Protein AF-A0A653CBI3-F1 (afdb_monomer_lite)

pLDDT: mean 75.68, std 13.06, range [47.59, 93.06]

Foldseek 3Di:
DDPPPDCLLVVQLVVCQWQDWDWDDDPQWIKIWTWGADPPCRPDGTKIKIWIAGPVRDTPFIAIPDPVRVVRDDSPNSNSVVVVVVVVVVVVVPPPDQDPVNDDDDDPDDRPDDPDPPDPPVPDDPDDPPVVPVPPPPDDDDLVNVVVVCVVVVVVVDDDPVLCVRPPSVVVVVVVVVVVDPPVPVPDDPVCPPPDPVRD

InterPro domains:
  IPR007527 Zinc finger, SWIM-type [PS50966] (49-85)

Organism: Callosobruchus maculatus (NCBI:txid64391)

Secondary structure (DSSP, 8-state):
---TT-THHHHHHHTT-EEEEEEEEETTEEEEEEEE--SS-TTSPPEEEEEEEETTS-EEEEEESSTTGGGS--HHHHHHHHHHHHHHHHHHHS-TT--TTTS--PPPPPP---------GGG---------------PPPPHHHHHHHHHHHHHTT---GGGGTSTTHHHHHHHHHHTT--GGG----GGGTTS-GGG-

Structure (mmCIF, N/CA/C/O backbone):
data_AF-A0A653CBI3-F1
#
_entry.id   AF-A0A653CBI3-F1
#
loop_
_atom_site.group_PDB
_atom_site.id
_atom_site.type_symbol
_atom_site.label_atom_id
_atom_site.label_alt_id
_atom_site.label_comp_id
_atom_site.label_asym_id
_atom_site.label_entity_id
_atom_site.label_seq_id
_atom_site.pdbx_PDB_ins_code
_atom_site.Cartn_x
_atom_site.Cartn_y
_atom_site.Cartn_z
_atom_site.occupancy
_atom_site.B_iso_or_equiv
_atom_site.auth_seq_id
_atom_site.auth_comp_id
_atom_site.auth_asym_id
_atom_site.auth_atom_id
_atom_site.pdbx_PDB_model_num
ATOM 1 N N . MET A 1 1 ? 2.857 -0.585 27.344 1.00 49.78 1 MET A N 1
ATOM 2 C CA . MET A 1 1 ? 3.539 0.662 26.915 1.00 49.78 1 MET A CA 1
ATOM 3 C C . MET A 1 1 ? 2.514 1.551 26.209 1.00 49.78 1 MET A C 1
ATOM 5 O O . MET A 1 1 ? 1.766 1.033 25.397 1.00 49.78 1 MET A O 1
ATOM 9 N N . LYS A 1 2 ? 2.388 2.844 26.540 1.00 47.59 2 LYS A N 1
ATOM 10 C CA . LYS A 1 2 ? 1.352 3.731 25.967 1.00 47.59 2 LYS A CA 1
ATOM 11 C C . LYS A 1 2 ? 1.969 4.652 24.899 1.00 47.59 2 LYS A C 1
ATOM 13 O O . LYS A 1 2 ? 2.456 5.720 25.247 1.00 47.59 2 LYS A O 1
ATOM 18 N N . ALA A 1 3 ? 1.940 4.274 23.618 1.00 53.81 3 ALA A N 1
ATOM 19 C CA . ALA A 1 3 ? 2.493 5.099 22.524 1.00 53.81 3 ALA A CA 1
ATOM 20 C C . ALA A 1 3 ? 1.456 5.956 21.775 1.00 53.81 3 A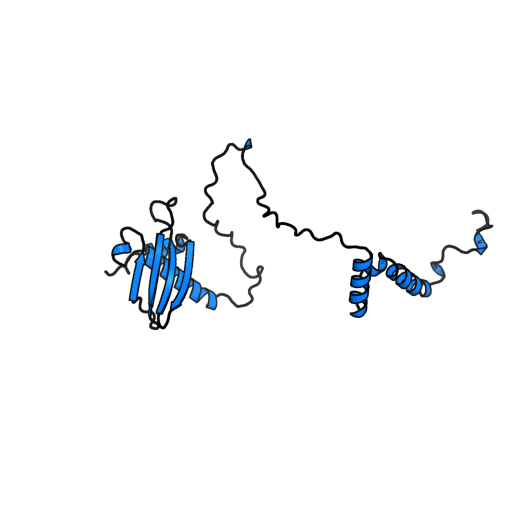LA A C 1
ATOM 22 O O . ALA A 1 3 ? 1.653 6.298 20.616 1.00 53.81 3 ALA A O 1
ATOM 23 N N . HIS A 1 4 ? 0.361 6.345 22.431 1.00 53.00 4 HIS A N 1
ATOM 24 C CA . HIS A 1 4 ? -0.673 7.203 21.835 1.00 53.00 4 HIS A CA 1
ATOM 25 C C . HIS A 1 4 ? -0.229 8.668 21.653 1.00 53.00 4 HIS A C 1
ATOM 27 O O . HIS A 1 4 ? -0.923 9.439 21.004 1.00 53.00 4 HIS A O 1
ATOM 33 N N . LYS A 1 5 ? 0.904 9.083 22.244 1.00 52.94 5 LYS A N 1
ATOM 34 C CA . LYS A 1 5 ? 1.339 10.493 22.253 1.00 52.94 5 LYS A CA 1
ATOM 35 C C . LYS A 1 5 ? 2.180 10.917 21.051 1.00 52.94 5 LYS A C 1
ATOM 37 O O . LYS A 1 5 ? 2.409 12.110 20.876 1.00 52.94 5 LYS A O 1
ATOM 42 N N . SER A 1 6 ? 2.676 9.989 20.238 1.00 60.66 6 SER A N 1
ATOM 43 C CA . SER A 1 6 ? 3.536 10.351 19.114 1.00 60.66 6 SER A CA 1
ATOM 44 C C . SER A 1 6 ? 2.722 10.460 17.824 1.00 60.66 6 SER A C 1
ATOM 46 O O . SER A 1 6 ? 2.375 9.465 17.194 1.00 60.66 6 SER A O 1
ATOM 48 N N . LEU A 1 7 ? 2.527 11.701 17.355 1.00 78.25 7 LEU A N 1
ATOM 49 C CA . LEU A 1 7 ? 2.012 12.022 16.008 1.00 78.25 7 LEU A CA 1
ATOM 50 C C . LEU A 1 7 ? 2.854 11.376 14.881 1.00 78.25 7 LEU A C 1
ATOM 52 O O . LEU A 1 7 ? 2.495 11.401 13.711 1.00 78.25 7 LEU A O 1
ATOM 56 N N . GLN A 1 8 ? 3.992 10.779 15.236 1.00 85.00 8 GLN A N 1
ATOM 57 C CA . GLN A 1 8 ? 4.914 10.073 14.363 1.00 85.00 8 GLN A CA 1
ATOM 58 C C . GLN A 1 8 ? 4.249 8.965 13.541 1.00 85.00 8 GLN A C 1
ATOM 60 O O . GLN A 1 8 ? 4.565 8.822 12.364 1.00 85.00 8 GLN A O 1
ATOM 65 N N . ALA A 1 9 ? 3.335 8.192 14.139 1.00 87.00 9 ALA A N 1
ATOM 66 C CA . ALA A 1 9 ? 2.622 7.136 13.419 1.00 87.00 9 ALA A CA 1
ATOM 67 C C . ALA A 1 9 ? 1.759 7.714 12.286 1.00 87.00 9 ALA A C 1
ATOM 69 O O . ALA A 1 9 ? 1.814 7.227 11.157 1.00 87.00 9 ALA A O 1
ATOM 70 N N . TYR A 1 10 ? 1.040 8.804 12.569 1.00 88.19 10 TYR A N 1
ATOM 71 C CA . TYR A 1 10 ? 0.249 9.521 11.572 1.00 88.19 10 TYR A CA 1
ATOM 72 C C . TYR A 1 10 ? 1.136 10.140 10.482 1.00 88.19 10 TYR A C 1
ATOM 74 O O . TYR A 1 10 ? 0.891 9.931 9.298 1.00 88.19 10 TYR A O 1
ATOM 82 N N . LYS A 1 11 ? 2.240 10.800 10.860 1.00 88.75 11 LYS A N 1
ATOM 83 C CA . LYS A 1 11 ? 3.204 11.364 9.896 1.00 88.75 11 LYS A CA 1
ATOM 84 C C . LYS A 1 11 ? 3.801 10.306 8.966 1.00 88.75 11 LYS A C 1
ATOM 86 O O . LYS A 1 11 ? 4.014 10.583 7.790 1.00 88.75 11 LYS A O 1
ATOM 91 N N . TYR A 1 12 ? 4.081 9.100 9.465 1.00 88.06 12 TYR A N 1
ATOM 92 C CA . TYR A 1 12 ? 4.574 7.991 8.636 1.00 88.06 12 TYR A CA 1
ATOM 93 C C . TYR A 1 12 ? 3.528 7.515 7.632 1.00 88.06 12 TYR A C 1
ATOM 95 O O . TYR A 1 12 ? 3.873 7.233 6.482 1.00 88.06 12 TYR A O 1
ATOM 103 N N . TYR A 1 13 ? 2.263 7.458 8.046 1.00 88.00 13 TYR A N 1
ATOM 104 C CA . TYR A 1 13 ? 1.160 7.170 7.139 1.00 88.00 13 TYR A CA 1
ATOM 105 C C . TYR A 1 13 ? 1.024 8.257 6.057 1.00 88.00 13 TYR A C 1
ATOM 107 O O . TYR A 1 13 ? 1.078 7.944 4.868 1.00 88.00 13 TYR A O 1
ATOM 115 N N . GLU A 1 14 ? 0.950 9.529 6.455 1.00 86.88 14 GLU A N 1
ATOM 116 C CA . GLU A 1 14 ? 0.815 10.676 5.547 1.00 86.88 14 GLU A CA 1
ATOM 117 C C . GLU A 1 14 ? 1.967 10.748 4.531 1.00 86.88 14 GLU A C 1
ATOM 119 O O . GLU A 1 14 ? 1.743 10.878 3.326 1.00 86.88 14 GLU A O 1
ATOM 124 N N . SER A 1 15 ? 3.197 10.533 5.005 1.00 85.69 15 SER A N 1
ATOM 125 C CA . SER A 1 15 ? 4.416 10.535 4.186 1.00 85.69 15 SER A CA 1
ATOM 126 C C . SER A 1 15 ? 4.564 9.298 3.282 1.00 85.69 15 SER A C 1
ATOM 128 O O . SER A 1 15 ? 5.569 9.169 2.584 1.00 85.69 15 SER A O 1
ATOM 130 N N . GLY A 1 16 ? 3.619 8.351 3.297 1.00 86.44 16 GLY A N 1
ATOM 131 C CA . GLY A 1 16 ? 3.645 7.177 2.418 1.00 86.44 16 GLY A CA 1
ATOM 132 C C . GLY A 1 16 ? 4.720 6.142 2.771 1.00 86.44 16 GLY A C 1
ATOM 133 O O . GLY A 1 16 ? 5.299 5.510 1.883 1.00 86.44 16 GLY A O 1
ATOM 134 N N . PHE A 1 17 ? 5.026 5.958 4.061 1.00 86.62 17 PHE A N 1
ATOM 135 C CA . PHE A 1 17 ? 5.960 4.910 4.500 1.00 86.62 17 PHE A CA 1
ATOM 136 C C . PHE A 1 17 ? 5.338 3.513 4.438 1.00 86.62 17 PHE A C 1
ATOM 138 O O . PHE A 1 17 ? 6.068 2.529 4.299 1.00 86.62 17 PHE A O 1
ATOM 145 N N . VAL A 1 18 ? 4.011 3.417 4.541 1.00 89.06 18 VAL A N 1
ATOM 146 C CA . VAL A 1 18 ? 3.271 2.164 4.368 1.00 89.06 18 VAL A CA 1
ATOM 147 C C . VAL A 1 18 ? 3.201 1.856 2.876 1.00 89.06 18 VAL A C 1
ATOM 149 O O . VAL A 1 18 ? 2.563 2.575 2.115 1.00 89.06 18 VAL A O 1
ATOM 152 N N . MET A 1 19 ? 3.891 0.800 2.455 1.00 86.19 19 MET A N 1
ATOM 153 C CA . MET A 1 19 ? 3.971 0.403 1.047 1.00 86.19 19 MET A CA 1
ATOM 154 C C . MET A 1 19 ? 2.802 -0.481 0.636 1.00 86.19 19 MET A C 1
ATOM 156 O O . MET A 1 19 ? 2.300 -0.386 -0.476 1.00 86.19 19 MET A O 1
ATOM 160 N N . ALA A 1 20 ? 2.418 -1.389 1.527 1.00 86.25 20 ALA A N 1
ATOM 161 C CA . ALA A 1 20 ? 1.327 -2.318 1.313 1.00 86.25 20 ALA A CA 1
ATOM 162 C C . ALA A 1 20 ? 0.721 -2.673 2.665 1.00 86.25 20 ALA A C 1
ATOM 164 O O . ALA A 1 20 ? 1.455 -2.868 3.637 1.00 86.25 20 ALA A O 1
ATOM 165 N N . ALA A 1 21 ? -0.599 -2.787 2.703 1.00 89.00 21 ALA A N 1
ATOM 166 C CA . ALA A 1 21 ? -1.344 -3.309 3.832 1.00 89.00 21 ALA A CA 1
ATOM 167 C C . ALA A 1 21 ? -2.408 -4.269 3.298 1.00 89.00 21 ALA A C 1
ATOM 169 O O . ALA A 1 21 ? -2.984 -4.033 2.237 1.00 89.00 21 ALA A O 1
ATOM 170 N N . GLY A 1 22 ? -2.627 -5.362 4.011 1.00 89.12 22 GLY A N 1
ATOM 171 C CA . GLY A 1 22 ? -3.639 -6.358 3.703 1.00 89.12 22 GLY A CA 1
ATOM 172 C C . GLY A 1 22 ? -4.268 -6.864 4.987 1.00 89.12 22 GLY A C 1
ATOM 173 O O . GLY A 1 22 ? -3.660 -6.797 6.058 1.00 89.12 22 GLY A O 1
ATOM 174 N N . THR A 1 23 ? -5.490 -7.361 4.878 1.00 90.19 23 THR A N 1
ATOM 175 C CA . THR A 1 23 ? -6.230 -7.924 6.002 1.00 90.19 23 THR A CA 1
ATOM 176 C C . THR A 1 23 ? -6.661 -9.341 5.664 1.00 90.19 23 THR A C 1
ATOM 178 O O . THR A 1 23 ? -7.044 -9.638 4.533 1.00 90.19 23 THR A O 1
ATOM 181 N N . ILE A 1 24 ? -6.549 -10.234 6.640 1.00 90.12 24 ILE A N 1
ATOM 182 C CA . ILE A 1 24 ? -7.006 -11.617 6.548 1.00 90.12 24 ILE A CA 1
ATOM 183 C C . ILE A 1 24 ? -7.829 -11.893 7.800 1.00 90.12 24 ILE A C 1
ATOM 185 O O . ILE A 1 24 ? -7.401 -11.579 8.909 1.00 90.12 24 ILE A O 1
ATOM 189 N N . VAL A 1 25 ? -9.015 -12.468 7.629 1.00 90.81 25 VAL A N 1
ATOM 190 C CA . VAL A 1 25 ? -9.849 -12.901 8.753 1.00 90.81 25 VAL A CA 1
ATOM 191 C C . VAL A 1 25 ? -9.486 -14.341 9.081 1.00 90.81 25 VAL A C 1
ATOM 193 O O . VAL A 1 25 ? -9.549 -15.206 8.209 1.00 90.81 25 VAL A O 1
ATOM 196 N N . ILE A 1 26 ? -9.085 -14.593 10.325 1.00 90.06 26 ILE A N 1
ATOM 197 C CA . ILE A 1 26 ? -8.810 -15.938 10.829 1.00 90.06 26 ILE A CA 1
ATOM 198 C C . ILE A 1 26 ? -9.667 -16.138 12.076 1.00 90.06 26 ILE A C 1
ATOM 200 O O . ILE A 1 26 ? -9.430 -15.509 13.107 1.00 90.06 26 ILE A O 1
ATOM 204 N N . ASN A 1 27 ? -10.656 -17.028 11.983 1.00 87.19 27 ASN A N 1
ATOM 205 C CA . ASN A 1 27 ? -11.658 -17.264 13.027 1.00 87.19 27 ASN A CA 1
ATOM 206 C C . ASN A 1 27 ? -12.370 -15.957 13.433 1.00 87.19 27 ASN A C 1
ATOM 208 O O . ASN A 1 27 ? -13.028 -15.325 12.608 1.00 87.19 27 ASN A O 1
ATOM 212 N N . ASP A 1 28 ? -12.205 -15.547 14.693 1.00 87.44 28 ASP A N 1
ATOM 213 C CA . ASP A 1 28 ? -12.773 -14.332 15.280 1.00 87.44 28 ASP A CA 1
ATOM 214 C C . ASP A 1 28 ? -11.779 -13.161 15.351 1.00 87.44 28 ASP A C 1
ATOM 216 O O . ASP A 1 28 ? -12.075 -12.136 15.967 1.00 87.44 28 ASP A O 1
ATOM 220 N N . PHE A 1 29 ? -10.610 -13.291 14.719 1.00 90.00 29 PHE A N 1
ATOM 221 C CA . PHE A 1 29 ? -9.582 -12.256 14.703 1.00 90.00 29 PHE A CA 1
ATOM 222 C C . PHE A 1 29 ? -9.331 -11.722 13.293 1.00 90.00 29 PHE A C 1
ATOM 224 O O . PHE A 1 29 ? -9.247 -12.462 12.309 1.00 90.00 29 PHE A O 1
ATOM 231 N N . TYR A 1 30 ? -9.136 -10.412 13.214 1.00 91.19 30 TYR A N 1
ATOM 232 C CA . TYR A 1 30 ? -8.637 -9.728 12.034 1.00 91.19 30 TYR A CA 1
ATOM 233 C C . TYR A 1 30 ? -7.117 -9.637 12.120 1.00 91.19 30 TYR A C 1
ATOM 235 O O . TYR A 1 30 ? -6.561 -8.976 13.000 1.00 91.19 30 TYR A O 1
ATOM 243 N N . VAL A 1 31 ? -6.435 -10.295 11.188 1.00 92.25 31 VAL A N 1
ATOM 244 C CA . VAL A 1 31 ? -4.989 -10.192 11.017 1.00 92.25 31 VAL A CA 1
ATOM 245 C C . VAL A 1 31 ? -4.708 -9.102 9.996 1.00 92.25 31 VAL A C 1
ATOM 247 O O . VAL A 1 31 ? -4.997 -9.255 8.810 1.00 92.25 31 VAL A O 1
ATOM 250 N N . VAL A 1 32 ? -4.114 -8.004 10.441 1.00 92.25 32 VAL A N 1
ATOM 251 C CA . VAL A 1 32 ? -3.628 -6.939 9.561 1.00 92.25 32 VAL A CA 1
ATOM 252 C C . VAL A 1 32 ? -2.141 -7.150 9.332 1.00 92.25 32 VAL A C 1
ATOM 254 O O . VAL A 1 32 ? -1.366 -7.187 10.285 1.00 92.25 32 VAL A O 1
ATOM 257 N N . VAL A 1 33 ? -1.729 -7.271 8.074 1.00 93.06 33 VAL A N 1
ATOM 258 C CA . VAL A 1 33 ? -0.327 -7.426 7.674 1.00 93.06 33 VAL A CA 1
ATOM 259 C C . VAL A 1 33 ? 0.090 -6.215 6.854 1.00 93.06 33 VAL A C 1
ATOM 261 O O . VAL A 1 33 ? -0.621 -5.793 5.947 1.00 93.06 33 VAL A O 1
ATOM 264 N N . GLY A 1 34 ? 1.260 -5.657 7.147 1.00 91.81 34 GLY A N 1
ATOM 265 C CA . GLY A 1 34 ? 1.786 -4.472 6.483 1.00 91.81 34 GLY A CA 1
ATOM 266 C C . GLY A 1 34 ? 3.266 -4.581 6.133 1.00 91.81 34 GLY A C 1
ATOM 267 O O . GLY A 1 34 ? 4.049 -5.242 6.819 1.00 91.81 34 GLY A O 1
ATOM 268 N N . LYS A 1 35 ? 3.658 -3.894 5.058 1.00 92.50 35 LYS A N 1
ATOM 269 C CA . LYS A 1 35 ? 5.053 -3.617 4.691 1.00 92.50 35 LYS A CA 1
ATOM 270 C C . LYS A 1 35 ? 5.313 -2.125 4.855 1.00 92.50 35 LYS A C 1
ATOM 272 O O . LYS A 1 35 ? 4.643 -1.313 4.214 1.00 92.50 35 LYS A O 1
ATOM 277 N N . VAL A 1 36 ? 6.287 -1.765 5.686 1.00 89.81 36 VAL A N 1
ATOM 278 C CA . VAL A 1 36 ? 6.583 -0.367 6.034 1.00 89.81 36 VAL A CA 1
ATOM 279 C C . VAL A 1 36 ? 8.058 -0.060 5.795 1.00 89.81 36 VAL A C 1
ATOM 281 O O . VAL A 1 36 ? 8.927 -0.866 6.113 1.00 89.81 36 VAL A O 1
ATOM 284 N N . LYS A 1 37 ? 8.373 1.108 5.237 1.00 88.50 37 LYS A N 1
ATOM 285 C CA . LYS A 1 37 ? 9.760 1.573 5.098 1.00 88.50 37 LYS A CA 1
ATOM 286 C C . LYS A 1 37 ? 10.397 1.852 6.458 1.00 88.50 37 LYS A C 1
ATOM 288 O O . LYS A 1 37 ? 9.728 2.249 7.409 1.00 88.50 37 LYS A O 1
ATOM 293 N N . HIS A 1 38 ? 11.719 1.731 6.521 1.00 85.50 38 HIS A N 1
ATOM 294 C CA . HIS A 1 38 ? 12.483 2.230 7.658 1.00 85.50 38 HIS A CA 1
ATOM 295 C C . HIS A 1 38 ? 12.486 3.761 7.685 1.00 85.50 38 HIS A C 1
ATOM 297 O O . HIS A 1 38 ? 12.722 4.402 6.664 1.00 85.50 38 HIS A O 1
ATOM 303 N N . SER A 1 39 ? 12.329 4.340 8.874 1.00 75.88 39 SER A N 1
ATOM 304 C CA . SER A 1 39 ? 12.371 5.791 9.094 1.00 75.88 39 SER A CA 1
ATOM 305 C C . SER A 1 39 ? 13.714 6.449 8.759 1.00 75.88 39 SER A C 1
ATOM 307 O O . SER A 1 39 ? 13.734 7.576 8.283 1.00 75.88 39 SER A O 1
ATOM 309 N N . PHE A 1 40 ? 14.828 5.751 9.002 1.00 70.00 40 PHE A N 1
ATOM 310 C CA . PHE A 1 40 ? 16.186 6.303 8.872 1.00 70.00 40 PHE A CA 1
ATOM 311 C C . PHE A 1 40 ? 16.970 5.760 7.665 1.00 70.00 40 PHE A C 1
ATOM 313 O O . PHE A 1 40 ? 18.004 6.300 7.288 1.00 70.00 40 PHE A O 1
ATOM 320 N N . ARG A 1 41 ? 16.512 4.660 7.056 1.00 71.88 41 ARG A N 1
ATOM 321 C CA . ARG A 1 41 ? 17.265 3.905 6.041 1.00 71.88 41 ARG A CA 1
ATOM 322 C C . ARG A 1 41 ? 16.343 3.439 4.911 1.00 71.88 41 ARG A C 1
ATOM 324 O O . ARG A 1 41 ? 15.974 2.272 4.831 1.00 71.88 41 ARG A O 1
ATOM 331 N N . GLY A 1 42 ? 15.973 4.370 4.033 1.00 67.75 42 GLY A N 1
ATOM 332 C CA . GLY A 1 42 ? 14.978 4.148 2.974 1.00 67.75 42 GLY A CA 1
ATOM 333 C C . GLY A 1 42 ? 15.320 3.054 1.951 1.00 67.75 42 GLY A C 1
ATOM 334 O O . GLY A 1 42 ? 14.403 2.480 1.374 1.00 67.75 42 GLY A O 1
ATOM 335 N N . ASN A 1 43 ? 16.606 2.725 1.773 1.00 70.12 43 ASN A N 1
ATOM 336 C CA . ASN A 1 43 ? 17.069 1.716 0.807 1.00 70.12 43 ASN A CA 1
ATOM 337 C C . ASN A 1 43 ? 17.131 0.284 1.364 1.00 70.12 43 ASN A C 1
ATOM 339 O O . ASN A 1 43 ? 17.475 -0.641 0.633 1.00 70.12 43 ASN A O 1
ATOM 343 N N . LEU A 1 44 ? 16.845 0.079 2.653 1.00 78.69 44 LEU A N 1
ATOM 344 C CA . LEU A 1 44 ? 16.819 -1.264 3.231 1.00 78.69 44 LEU A CA 1
ATOM 345 C C . LEU A 1 44 ? 15.502 -1.982 2.955 1.00 78.69 44 LEU A C 1
ATOM 347 O O . LEU A 1 44 ? 14.474 -1.365 2.669 1.00 78.69 44 LEU A O 1
ATOM 351 N N . LYS A 1 45 ? 15.550 -3.315 3.070 1.00 82.19 45 LYS A N 1
ATOM 352 C CA . LYS A 1 45 ? 14.377 -4.174 2.916 1.00 82.19 45 LYS A CA 1
ATOM 353 C C . LYS A 1 45 ? 13.248 -3.670 3.832 1.00 82.19 45 LYS A C 1
ATOM 355 O O . LYS A 1 45 ? 13.521 -3.391 4.996 1.00 82.19 45 LYS A O 1
ATOM 360 N N . PRO A 1 46 ? 12.003 -3.558 3.338 1.00 87.69 46 PRO A N 1
ATOM 361 C CA . PRO A 1 46 ? 10.892 -3.078 4.147 1.00 87.69 46 PRO A CA 1
ATOM 362 C C . PRO A 1 46 ? 10.691 -3.915 5.409 1.00 87.69 46 PRO A C 1
ATOM 364 O O . PRO A 1 46 ? 10.867 -5.135 5.406 1.00 87.69 46 PRO A O 1
ATOM 367 N N . LEU A 1 47 ? 10.270 -3.241 6.471 1.00 90.06 47 LEU A N 1
ATOM 368 C CA . LEU A 1 47 ? 9.861 -3.845 7.724 1.00 90.06 47 LEU A CA 1
ATOM 369 C C . LEU A 1 47 ? 8.537 -4.576 7.542 1.00 90.06 47 LEU A C 1
ATOM 371 O O . LEU A 1 47 ? 7.615 -4.073 6.891 1.00 90.06 47 LEU A O 1
ATOM 375 N N . HIS A 1 48 ? 8.441 -5.740 8.170 1.00 91.44 48 HIS A N 1
ATOM 376 C CA . HIS A 1 48 ? 7.211 -6.507 8.228 1.00 91.44 48 HIS A CA 1
ATOM 377 C C . HIS A 1 48 ? 6.485 -6.195 9.530 1.00 91.44 48 HIS A C 1
ATOM 379 O O . HIS A 1 48 ? 7.067 -6.251 10.617 1.00 91.44 48 HIS A O 1
ATOM 385 N N . VAL A 1 49 ? 5.211 -5.852 9.394 1.00 92.31 49 VAL A N 1
ATOM 386 C CA . VAL A 1 49 ? 4.311 -5.539 10.496 1.00 92.31 49 VAL A CA 1
ATOM 387 C C . VAL A 1 49 ? 3.143 -6.505 10.440 1.00 92.31 49 VAL A C 1
ATOM 389 O O . VAL A 1 49 ? 2.596 -6.740 9.363 1.00 92.31 49 VAL A O 1
ATOM 392 N N . TRP A 1 50 ? 2.744 -7.036 11.587 1.00 92.44 50 TRP A N 1
ATOM 393 C CA . TRP A 1 50 ? 1.476 -7.736 11.720 1.00 92.44 50 TRP A CA 1
ATOM 394 C C . TRP A 1 50 ? 0.776 -7.333 13.015 1.00 92.44 50 TRP A C 1
ATOM 396 O O . TRP A 1 50 ? 1.419 -6.978 14.003 1.00 92.44 50 TRP A O 1
ATOM 406 N N . CYS A 1 51 ? -0.549 -7.345 12.989 1.00 91.50 51 CYS A N 1
ATOM 407 C CA . CYS A 1 51 ? -1.401 -6.971 14.105 1.00 91.50 51 CYS A CA 1
ATOM 408 C C . CYS A 1 51 ? -2.607 -7.907 14.150 1.00 91.50 51 CYS A C 1
ATOM 410 O O . CYS A 1 51 ? -3.237 -8.146 13.122 1.00 91.50 51 CYS A O 1
ATOM 412 N N . LEU A 1 52 ? -2.921 -8.413 15.337 1.00 92.00 52 LEU A N 1
ATOM 413 C CA . LEU A 1 52 ? -4.141 -9.153 15.637 1.00 92.00 52 LEU A CA 1
ATOM 414 C C . LEU A 1 52 ? -5.140 -8.205 16.295 1.00 92.00 52 LEU A C 1
ATOM 416 O O . LEU A 1 52 ? -4.829 -7.582 17.312 1.00 92.00 52 LEU A O 1
ATOM 420 N N . ILE A 1 53 ? -6.322 -8.094 15.702 1.00 90.75 53 ILE A N 1
ATOM 421 C CA . ILE A 1 53 ? -7.413 -7.242 16.172 1.00 90.75 53 ILE A CA 1
ATOM 422 C C . ILE A 1 53 ? -8.624 -8.136 16.438 1.00 90.75 53 ILE A C 1
ATOM 424 O O . ILE A 1 53 ? -9.026 -8.914 15.572 1.00 90.75 53 ILE A O 1
ATOM 428 N N . ALA A 1 54 ? -9.196 -8.050 17.634 1.00 90.81 54 ALA A N 1
ATOM 429 C CA . ALA A 1 54 ? -10.433 -8.745 17.972 1.00 90.81 54 ALA A CA 1
ATOM 430 C C . ALA A 1 54 ? -11.639 -8.086 17.281 1.00 90.81 54 ALA A C 1
ATOM 432 O O . ALA A 1 54 ? -11.572 -6.934 16.848 1.00 90.81 54 ALA A O 1
ATOM 433 N N . LYS A 1 55 ? -12.773 -8.790 17.222 1.00 85.88 55 LYS A N 1
ATOM 434 C CA . LYS A 1 55 ? -14.031 -8.249 16.674 1.00 85.88 55 LYS A CA 1
ATOM 435 C C . LYS A 1 55 ? -14.488 -6.945 17.332 1.00 85.88 55 LYS A C 1
ATOM 437 O O . LYS A 1 55 ? -15.061 -6.106 16.647 1.00 85.88 55 LYS A O 1
ATOM 442 N N . ASP A 1 56 ? -14.151 -6.739 18.601 1.00 84.75 56 ASP A N 1
ATOM 443 C CA . ASP A 1 56 ? -14.482 -5.518 19.348 1.00 84.75 56 ASP A CA 1
ATOM 444 C C . ASP A 1 56 ? -13.621 -4.302 18.948 1.00 84.75 56 ASP A C 1
ATOM 446 O O . ASP A 1 56 ? -13.725 -3.234 19.548 1.00 84.75 56 ASP A O 1
ATOM 450 N N . GLY A 1 57 ? -12.711 -4.456 17.979 1.00 81.19 57 GLY A N 1
ATOM 451 C CA . GLY A 1 57 ? -11.768 -3.416 17.561 1.00 81.19 57 GLY A CA 1
ATOM 452 C C . GLY A 1 57 ? -10.555 -3.269 18.485 1.00 81.19 57 GLY A C 1
ATOM 453 O O . GLY A 1 57 ? -9.694 -2.421 18.248 1.00 81.19 57 GLY A O 1
ATOM 454 N N . SER A 1 58 ? -10.446 -4.099 19.527 1.00 87.00 58 SER A N 1
ATOM 455 C CA . SER A 1 58 ? -9.287 -4.110 20.417 1.00 87.00 58 SER A CA 1
ATOM 456 C C . SER A 1 58 ? -8.088 -4.793 19.751 1.00 87.00 58 SER A C 1
ATOM 458 O O . SER A 1 58 ? -8.188 -5.887 19.194 1.00 87.00 58 SER A O 1
ATOM 460 N N . VAL A 1 59 ? -6.924 -4.144 19.806 1.00 88.12 59 VAL A N 1
ATOM 461 C CA . VAL A 1 59 ? -5.664 -4.734 19.337 1.00 88.12 59 VAL A CA 1
ATOM 462 C C . VAL A 1 59 ? -5.168 -5.709 20.400 1.00 88.12 59 VAL A C 1
ATOM 464 O O . VAL A 1 59 ? -4.783 -5.287 21.489 1.00 88.12 59 VAL A O 1
ATOM 467 N N . SER A 1 60 ? -5.188 -7.003 20.087 1.00 88.00 60 SER A N 1
ATOM 468 C CA . SER A 1 60 ? -4.765 -8.064 21.006 1.00 88.00 60 SER A CA 1
ATOM 469 C C . SER A 1 60 ? -3.244 -8.089 21.126 1.00 88.00 60 SER A C 1
ATOM 471 O O . SER A 1 60 ? -2.699 -8.014 22.222 1.00 88.00 60 SER A O 1
ATOM 473 N N . THR A 1 61 ? -2.559 -8.161 19.984 1.00 88.88 61 THR A N 1
ATOM 474 C CA . THR A 1 61 ? -1.094 -8.194 19.902 1.00 88.88 61 THR A CA 1
ATOM 475 C C . THR A 1 61 ? -0.648 -7.591 18.580 1.00 88.88 61 THR A C 1
ATOM 477 O O . THR A 1 61 ? -1.298 -7.806 17.555 1.00 88.88 61 THR A O 1
ATOM 480 N N . ALA A 1 62 ? 0.493 -6.916 18.563 1.00 89.88 62 ALA A N 1
ATOM 481 C CA . ALA A 1 62 ? 1.096 -6.442 17.328 1.00 89.88 62 ALA A CA 1
ATOM 482 C C . ALA A 1 62 ? 2.608 -6.604 17.377 1.00 89.88 62 ALA A C 1
ATOM 484 O O . ALA A 1 62 ? 3.223 -6.529 18.436 1.00 89.88 62 ALA A O 1
ATOM 485 N N . HIS A 1 63 ? 3.219 -6.809 16.218 1.00 90.62 63 HIS A N 1
ATOM 486 C CA . HIS A 1 63 ? 4.655 -6.979 16.115 1.00 90.62 63 HIS A CA 1
ATOM 487 C C . HIS A 1 63 ? 5.182 -6.303 14.856 1.00 90.62 63 HIS A C 1
ATOM 489 O O . HIS A 1 63 ? 4.562 -6.311 13.790 1.00 90.62 63 HIS A O 1
ATOM 495 N N . CYS A 1 64 ? 6.378 -5.738 14.973 1.00 90.25 64 CYS A N 1
ATOM 496 C CA . CYS A 1 64 ? 7.104 -5.157 13.859 1.00 90.25 64 CYS A CA 1
ATOM 497 C C . CYS A 1 64 ? 8.562 -5.594 13.922 1.00 90.25 64 CYS A C 1
ATOM 499 O O . CYS A 1 64 ? 9.162 -5.590 14.990 1.00 90.25 64 CYS A O 1
ATOM 501 N N . THR A 1 65 ? 9.167 -5.891 12.775 1.00 89.50 65 THR A N 1
ATOM 502 C CA . THR A 1 65 ? 10.581 -6.300 12.684 1.00 89.50 65 THR A CA 1
ATOM 503 C C . THR A 1 65 ? 11.583 -5.163 12.933 1.00 89.50 65 THR A C 1
ATOM 505 O O . THR A 1 65 ? 12.772 -5.315 12.665 1.00 89.50 65 THR A O 1
ATOM 508 N N . CYS A 1 66 ? 11.131 -3.983 13.368 1.00 86.56 66 CYS A N 1
ATOM 509 C CA . CYS A 1 66 ? 12.024 -2.883 13.722 1.00 86.56 66 CYS A CA 1
ATOM 510 C C . CYS A 1 66 ? 12.600 -3.073 15.128 1.00 86.56 66 CYS A C 1
ATOM 512 O O . CYS A 1 66 ? 11.984 -3.716 15.964 1.00 86.56 66 CYS A O 1
ATOM 514 N N . MET A 1 67 ? 13.730 -2.426 15.421 1.00 82.38 67 MET A N 1
ATOM 515 C CA . MET A 1 67 ? 14.388 -2.499 16.735 1.00 82.38 67 MET A CA 1
ATOM 516 C C . MET A 1 67 ? 13.464 -2.116 17.907 1.00 82.38 67 MET A C 1
ATOM 518 O O . MET A 1 67 ? 13.552 -2.694 18.980 1.00 82.38 67 MET A O 1
ATOM 522 N N . ALA A 1 68 ? 12.545 -1.169 17.691 1.00 74.88 68 ALA A N 1
ATOM 523 C CA . ALA A 1 68 ? 11.536 -0.771 18.677 1.00 74.88 68 ALA A CA 1
ATOM 524 C C . ALA A 1 68 ? 10.251 -1.627 18.628 1.00 74.88 68 ALA A C 1
ATOM 526 O O . ALA A 1 68 ? 9.330 -1.411 19.402 1.00 74.88 68 ALA A O 1
ATOM 527 N N . GLY A 1 69 ? 10.137 -2.546 17.671 1.00 65.62 69 GLY A N 1
ATOM 528 C CA . GLY A 1 69 ? 8.941 -3.351 17.417 1.00 65.62 69 GLY A CA 1
ATOM 529 C C . GLY A 1 69 ? 8.873 -4.617 18.261 1.00 65.62 69 GLY A C 1
ATOM 530 O O . GLY A 1 69 ? 7.789 -5.174 18.405 1.00 65.62 69 GLY A O 1
ATOM 531 N N . ASN A 1 70 ? 9.988 -5.003 18.891 1.00 69.88 70 ASN A N 1
ATOM 532 C CA . ASN A 1 70 ? 10.045 -6.074 19.885 1.00 69.88 70 ASN A CA 1
ATOM 533 C C . ASN A 1 70 ? 9.235 -5.758 21.154 1.00 69.88 70 ASN A C 1
ATOM 535 O O . ASN A 1 70 ? 8.942 -6.666 21.920 1.00 69.88 70 ASN A O 1
ATOM 539 N N . SER A 1 71 ? 8.878 -4.490 21.391 1.00 71.81 71 SER A N 1
ATOM 540 C CA . SER A 1 71 ? 8.032 -4.077 22.518 1.00 71.81 71 SER A CA 1
ATOM 541 C C . SER A 1 71 ? 6.555 -3.916 22.139 1.00 71.81 71 SER A C 1
ATOM 543 O O . SER A 1 71 ? 5.841 -3.187 22.825 1.00 71.81 71 SER A O 1
ATOM 545 N N . GLU A 1 72 ? 6.121 -4.516 21.020 1.00 76.69 72 GLU A N 1
ATOM 546 C CA . GLU A 1 72 ? 4.739 -4.547 20.487 1.00 76.69 72 GLU A CA 1
ATOM 547 C C . GLU A 1 72 ? 4.133 -3.186 20.106 1.00 76.69 72 GLU A C 1
ATOM 549 O O . GLU A 1 72 ? 3.054 -3.093 19.525 1.00 76.69 72 GLU A O 1
ATOM 554 N N . VAL A 1 73 ? 4.838 -2.098 20.409 1.00 79.50 73 VAL A N 1
ATOM 555 C CA . VAL A 1 73 ? 4.327 -0.740 20.297 1.00 79.50 73 VAL A CA 1
ATOM 556 C C . VAL A 1 73 ? 5.370 0.131 19.603 1.00 79.50 73 VAL A C 1
ATOM 558 O O . VAL A 1 73 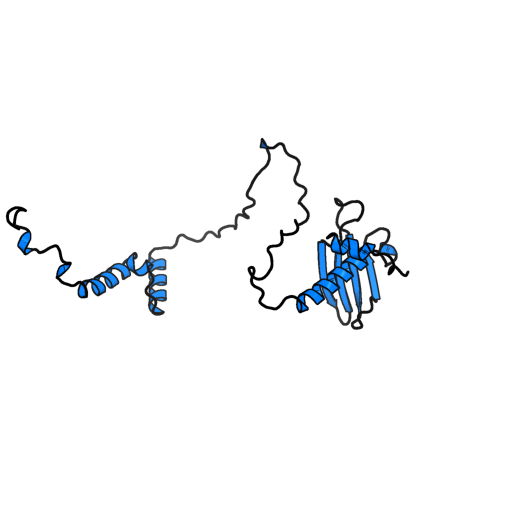? 6.245 0.717 20.237 1.00 79.50 73 VAL A O 1
ATOM 561 N N . CYS A 1 74 ? 5.264 0.243 18.279 1.00 87.62 74 CYS A N 1
ATOM 562 C CA . CYS A 1 74 ? 6.099 1.135 17.479 1.00 87.62 74 CYS A CA 1
ATOM 563 C C . CYS A 1 74 ? 5.256 1.985 16.518 1.00 87.62 74 CYS A C 1
ATOM 565 O O . CYS A 1 74 ? 4.129 1.639 16.162 1.00 87.62 74 CYS A O 1
ATOM 567 N N . SER A 1 75 ? 5.818 3.101 16.053 1.00 88.12 75 SER A N 1
ATOM 568 C CA . SER A 1 75 ? 5.138 4.005 15.116 1.00 88.12 75 SER A CA 1
ATOM 569 C C . SER A 1 75 ? 4.802 3.350 13.771 1.00 88.12 75 SER A C 1
ATOM 571 O O . SER A 1 75 ? 3.842 3.765 13.132 1.00 88.12 75 SER A O 1
ATOM 573 N N . HIS A 1 76 ? 5.530 2.305 13.355 1.00 89.06 76 HIS A N 1
ATOM 574 C CA . HIS A 1 76 ? 5.202 1.540 12.147 1.00 89.06 76 HIS A CA 1
ATOM 575 C C . HIS A 1 76 ? 3.885 0.764 12.292 1.00 89.06 76 HIS A C 1
ATOM 577 O O . HIS A 1 76 ? 3.116 0.709 11.339 1.00 89.06 76 HIS A O 1
ATOM 583 N N . ILE A 1 77 ? 3.606 0.201 13.477 1.00 90.00 77 ILE A N 1
ATOM 584 C CA . ILE A 1 77 ? 2.337 -0.490 13.761 1.00 90.00 77 ILE A CA 1
ATOM 585 C C . ILE A 1 77 ? 1.187 0.513 13.683 1.00 90.00 77 ILE A C 1
ATOM 587 O O . ILE A 1 77 ? 0.223 0.286 12.959 1.00 90.00 77 ILE A O 1
ATOM 591 N N . GLY A 1 78 ? 1.334 1.665 14.345 1.00 89.69 78 GLY A N 1
ATOM 592 C CA . GLY A 1 78 ? 0.336 2.733 14.281 1.00 89.69 78 GLY A CA 1
ATOM 593 C C . GLY A 1 78 ? 0.090 3.232 12.853 1.00 89.69 78 GLY A C 1
ATOM 594 O O . GLY A 1 78 ? -1.056 3.422 12.467 1.00 89.69 78 GLY A O 1
ATOM 595 N N . ALA A 1 79 ? 1.138 3.377 12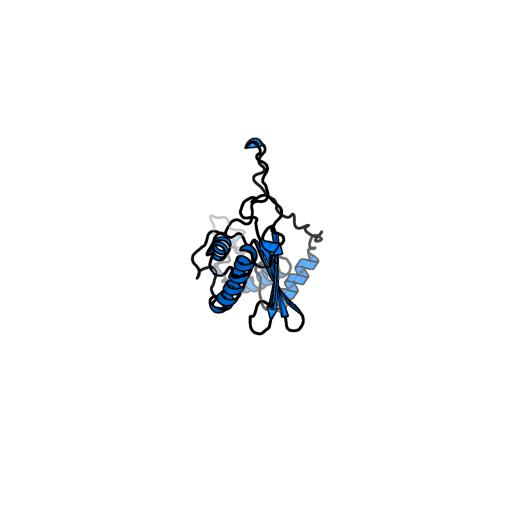.037 1.00 90.31 79 ALA A N 1
ATOM 596 C CA . ALA A 1 79 ? 0.995 3.788 10.639 1.00 90.31 79 ALA A CA 1
ATOM 597 C C . ALA A 1 79 ? 0.173 2.784 9.807 1.00 90.31 79 ALA A C 1
ATOM 599 O O . ALA A 1 79 ? -0.633 3.194 8.975 1.00 90.31 79 ALA A O 1
ATOM 600 N N . VAL A 1 80 ? 0.348 1.477 10.039 1.00 91.56 80 VAL A N 1
ATOM 601 C CA . VAL A 1 80 ? -0.442 0.427 9.369 1.00 91.56 80 VAL A CA 1
ATOM 602 C C . VAL A 1 80 ? -1.898 0.448 9.834 1.00 91.56 80 VAL A C 1
ATOM 604 O O . VAL A 1 80 ? -2.792 0.295 9.007 1.00 91.56 80 VAL A O 1
ATOM 607 N N . LEU A 1 81 ? -2.150 0.691 11.123 1.00 90.25 81 LEU A N 1
ATOM 608 C CA . LEU A 1 81 ? -3.511 0.831 11.647 1.00 90.25 81 LEU A CA 1
ATOM 609 C C . LEU A 1 81 ? -4.227 2.055 11.058 1.00 90.25 81 LEU A C 1
ATOM 611 O O . LEU A 1 81 ? -5.353 1.916 10.592 1.00 90.25 81 LEU A O 1
ATOM 615 N N . PHE A 1 82 ? -3.558 3.211 10.965 1.00 90.00 82 PHE A N 1
ATOM 616 C CA . PHE A 1 82 ? -4.110 4.390 10.280 1.00 90.00 82 PHE A CA 1
ATOM 617 C C . PHE A 1 82 ? -4.388 4.127 8.796 1.00 90.00 82 PHE A C 1
ATOM 619 O O . PHE A 1 82 ? -5.391 4.594 8.257 1.00 90.00 82 PHE A O 1
ATOM 626 N N . ALA A 1 83 ? -3.526 3.353 8.129 1.00 89.38 83 ALA A N 1
ATOM 627 C CA . ALA A 1 83 ? -3.764 2.943 6.750 1.00 89.38 83 ALA A CA 1
ATOM 628 C C . ALA A 1 83 ? -5.006 2.048 6.624 1.00 89.38 83 ALA A C 1
ATOM 630 O O . ALA A 1 83 ? -5.787 2.230 5.692 1.00 89.38 83 ALA A O 1
ATOM 631 N N . ALA A 1 84 ? -5.210 1.117 7.560 1.00 88.62 84 ALA A N 1
ATOM 632 C CA . ALA A 1 84 ? -6.388 0.255 7.591 1.00 88.62 84 ALA A CA 1
ATOM 633 C C . ALA A 1 84 ? -7.676 1.052 7.864 1.00 88.62 84 ALA A C 1
ATOM 635 O O . ALA A 1 84 ? -8.667 0.866 7.162 1.00 88.62 84 ALA A O 1
ATOM 636 N N . GLU A 1 85 ? -7.645 1.989 8.815 1.00 87.31 85 GLU A N 1
ATOM 637 C CA . GLU A 1 85 ? -8.770 2.881 9.125 1.00 87.31 85 GLU A CA 1
ATOM 638 C C . GLU A 1 85 ? -9.159 3.733 7.911 1.00 87.31 85 GLU A C 1
ATOM 640 O O . GLU A 1 85 ? -10.324 3.762 7.513 1.00 87.31 85 GLU A O 1
ATOM 645 N N . LYS A 1 86 ? -8.184 4.369 7.249 1.00 85.94 86 LYS A N 1
ATOM 646 C CA . LYS A 1 86 ? -8.454 5.156 6.040 1.00 85.94 86 LYS A CA 1
ATOM 647 C C . LYS A 1 86 ? -8.887 4.311 4.851 1.00 85.94 86 LYS A C 1
ATOM 649 O O . LYS A 1 86 ? -9.678 4.794 4.049 1.00 85.94 86 LYS A O 1
ATOM 654 N N . ALA A 1 87 ? -8.407 3.078 4.720 1.00 84.00 87 ALA A N 1
ATOM 655 C CA . ALA A 1 87 ? -8.908 2.160 3.700 1.00 84.00 87 ALA A CA 1
ATOM 656 C C . ALA A 1 87 ? -10.376 1.780 3.949 1.00 84.00 87 ALA A C 1
ATOM 658 O O . ALA A 1 87 ? -11.132 1.642 2.991 1.00 84.00 87 ALA A O 1
ATOM 659 N N . ASN A 1 88 ? -10.785 1.657 5.215 1.00 81.81 88 ASN A N 1
ATOM 660 C CA . ASN A 1 88 ? -12.178 1.417 5.572 1.00 81.81 88 ASN A CA 1
ATOM 661 C C . ASN A 1 88 ? -13.052 2.653 5.304 1.00 81.81 88 ASN A C 1
ATOM 663 O O . ASN A 1 88 ? -14.065 2.531 4.629 1.00 81.81 88 ASN A O 1
ATOM 667 N N . GLY A 1 89 ? -12.615 3.848 5.723 1.00 73.44 89 GLY A N 1
ATOM 668 C CA . GLY A 1 89 ? -13.349 5.098 5.469 1.00 73.44 89 GLY A CA 1
ATOM 669 C C . GLY A 1 89 ? -13.445 5.461 3.983 1.00 73.44 89 GLY A C 1
ATOM 670 O O . GLY A 1 89 ? -14.465 5.956 3.527 1.00 73.44 89 GLY A O 1
ATOM 671 N N . LYS A 1 90 ? -12.434 5.125 3.170 1.00 63.38 90 LYS A N 1
ATOM 672 C CA . LYS A 1 90 ? -12.510 5.306 1.712 1.00 63.38 90 LYS A CA 1
ATOM 673 C C . LYS A 1 90 ? -13.578 4.447 1.044 1.00 63.38 90 LYS A C 1
ATOM 675 O O . LYS A 1 90 ? -13.993 4.822 -0.037 1.00 63.38 90 LYS A O 1
ATOM 680 N N . LYS A 1 91 ? -14.013 3.324 1.624 1.00 56.28 91 LYS A N 1
ATOM 681 C CA . LYS A 1 91 ? -15.176 2.594 1.089 1.00 56.28 91 LYS A CA 1
ATOM 682 C C . LYS A 1 91 ? -16.484 3.354 1.308 1.00 56.28 91 LYS A C 1
ATOM 684 O O . LYS A 1 91 ? -17.433 3.125 0.579 1.00 56.28 91 LYS A O 1
ATOM 689 N N . GLU A 1 92 ? -16.517 4.225 2.310 1.00 51.50 92 GLU A N 1
ATOM 690 C CA . GLU A 1 92 ? -17.661 5.070 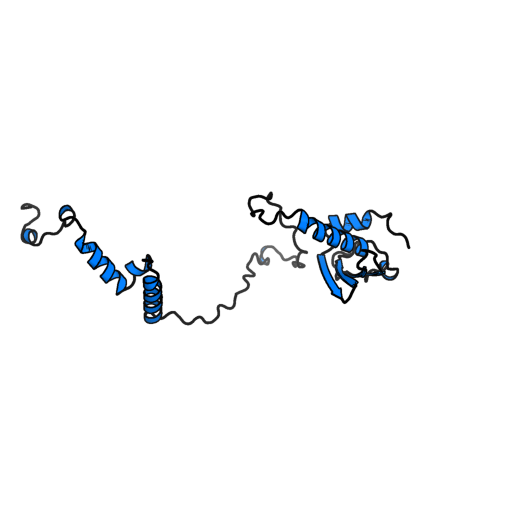2.646 1.00 51.50 92 GLU A CA 1
ATOM 691 C C . GLU A 1 92 ? -17.648 6.368 1.811 1.00 51.50 92 GLU A C 1
ATOM 693 O O . GLU A 1 92 ? -18.689 6.791 1.320 1.00 51.50 92 GLU A O 1
ATOM 698 N N . ASP A 1 93 ? -16.456 6.942 1.571 1.00 48.38 93 ASP A N 1
ATOM 699 C CA . ASP A 1 93 ? -16.254 8.163 0.766 1.00 48.38 93 ASP A CA 1
ATOM 700 C C . ASP A 1 93 ? -16.119 7.912 -0.750 1.00 48.38 93 ASP A C 1
ATOM 702 O O . ASP A 1 93 ? -16.351 8.822 -1.550 1.00 48.38 93 ASP A O 1
ATOM 706 N N . GLN A 1 94 ? -15.713 6.708 -1.180 1.00 49.47 94 GLN A N 1
ATOM 707 C CA . GLN A 1 94 ? -15.826 6.298 -2.581 1.00 49.47 94 GLN A CA 1
ATOM 708 C C . GLN A 1 94 ? -17.308 6.122 -2.869 1.00 49.47 94 GLN A C 1
ATOM 710 O O . GLN A 1 94 ? -17.853 5.031 -2.745 1.00 49.47 94 GLN A O 1
ATOM 715 N N . GLN A 1 95 ? -17.947 7.219 -3.264 1.00 50.31 95 GLN A N 1
ATOM 716 C CA . GLN A 1 95 ? -19.200 7.173 -3.993 1.00 50.31 95 GLN A CA 1
ATOM 717 C C . GLN A 1 95 ? -19.024 6.151 -5.119 1.00 50.31 95 GLN A C 1
ATOM 719 O O . GLN A 1 95 ? -18.242 6.366 -6.051 1.00 50.31 95 GLN A O 1
ATOM 724 N N . GLU A 1 96 ? -19.681 5.002 -4.975 1.00 48.97 96 GLU A N 1
ATOM 725 C CA . GLU A 1 96 ? -19.728 3.942 -5.972 1.00 48.97 96 GLU A CA 1
ATOM 726 C C . GLU A 1 96 ? -20.212 4.565 -7.293 1.00 48.97 96 GLU A C 1
ATOM 728 O O . GLU A 1 96 ? -21.401 4.814 -7.466 1.00 48.97 96 GLU A O 1
ATOM 733 N N . GLY A 1 97 ? -19.289 4.903 -8.201 1.00 54.03 97 GLY A N 1
ATOM 734 C CA . GLY A 1 97 ? -19.623 5.496 -9.501 1.00 54.03 97 GLY A CA 1
ATOM 735 C C . GLY A 1 97 ? -18.906 6.788 -9.898 1.00 54.03 97 GLY A C 1
ATOM 736 O O . GLY A 1 97 ? -19.195 7.279 -10.984 1.00 54.03 97 GLY A O 1
ATOM 737 N N . ALA A 1 98 ? -17.975 7.332 -9.104 1.00 63.34 98 ALA A N 1
ATOM 738 C CA . ALA A 1 98 ? -17.180 8.479 -9.558 1.00 63.34 98 ALA A CA 1
ATOM 739 C C . ALA A 1 98 ? -16.331 8.098 -10.791 1.00 63.34 98 ALA A C 1
ATOM 741 O O . ALA A 1 98 ? -15.419 7.266 -10.712 1.00 63.34 98 ALA A O 1
ATOM 742 N N . SER A 1 99 ? -16.653 8.692 -11.941 1.00 63.09 99 SER A N 1
ATOM 743 C CA . SER A 1 99 ? -15.896 8.551 -13.184 1.00 63.09 99 SER A CA 1
ATOM 744 C C . SER A 1 99 ? -14.495 9.143 -13.010 1.00 63.09 99 SER A C 1
ATOM 746 O O . SER A 1 99 ? -14.275 10.036 -12.191 1.00 63.09 99 SER A O 1
ATOM 748 N N . CYS A 1 100 ? -13.530 8.714 -13.829 1.00 59.25 100 CYS A N 1
ATOM 749 C CA . CYS A 1 100 ? -12.191 9.316 -13.860 1.00 59.25 100 CYS A CA 1
ATOM 750 C C . CYS A 1 100 ? -12.200 10.824 -14.193 1.00 59.25 100 CYS A C 1
ATOM 752 O O . CYS A 1 100 ? -11.174 11.482 -14.046 1.00 59.25 100 CYS A O 1
ATOM 754 N N . THR A 1 101 ? -13.347 11.361 -14.619 1.00 69.06 101 THR A N 1
ATOM 755 C CA . THR A 1 101 ? -13.607 12.786 -14.854 1.00 69.06 101 THR A CA 1
ATOM 756 C C . THR A 1 101 ? -14.131 13.544 -13.635 1.00 69.06 101 THR A C 1
ATOM 758 O O . THR A 1 101 ? -14.025 14.767 -13.609 1.00 69.06 101 THR A O 1
ATOM 761 N N . ASP A 1 102 ? -14.706 12.851 -12.650 1.00 76.75 102 ASP A N 1
ATOM 762 C CA . ASP A 1 102 ? -15.397 13.482 -11.514 1.00 76.75 102 ASP A CA 1
ATOM 763 C C . ASP A 1 102 ? -14.431 13.816 -10.368 1.00 76.75 102 ASP A C 1
ATOM 765 O O . ASP A 1 102 ? -14.733 14.628 -9.494 1.00 76.75 102 ASP A O 1
ATOM 769 N N . VAL A 1 103 ? -13.241 13.210 -10.387 1.00 73.00 103 VAL A N 1
ATOM 770 C CA . VAL A 1 103 ? -12.161 13.451 -9.428 1.00 73.00 103 VAL A CA 1
ATOM 771 C C . VAL A 1 103 ? -11.085 14.302 -10.096 1.00 73.00 103 VAL A C 1
ATOM 773 O O . VAL A 1 103 ? -10.683 14.040 -11.230 1.00 73.00 103 VAL A O 1
ATOM 776 N N . LEU A 1 104 ? -10.592 15.324 -9.388 1.00 75.62 104 LEU A N 1
ATOM 777 C CA . LEU A 1 104 ? -9.450 16.117 -9.844 1.00 75.62 104 LEU A CA 1
ATOM 778 C C . LEU A 1 104 ? -8.271 15.192 -10.168 1.00 75.62 104 LEU A C 1
ATOM 780 O O . LEU A 1 104 ? -7.948 14.294 -9.393 1.00 75.62 104 LEU A O 1
ATOM 784 N N . ALA A 1 105 ? -7.617 15.425 -11.308 1.00 66.31 105 ALA A N 1
ATOM 785 C CA . ALA A 1 105 ? -6.465 14.638 -11.723 1.00 66.31 105 ALA A CA 1
ATOM 786 C C . ALA A 1 105 ? -5.329 14.774 -10.695 1.00 66.31 105 ALA A C 1
ATOM 788 O O . ALA A 1 105 ? -4.629 15.787 -10.639 1.00 66.31 105 ALA A O 1
ATOM 789 N N . GLU A 1 106 ? -5.145 13.744 -9.874 1.00 68.38 106 GLU A N 1
ATOM 790 C CA . GLU A 1 106 ? -4.014 13.644 -8.963 1.00 68.38 106 GLU A CA 1
ATOM 791 C C . GLU A 1 106 ? -2.819 13.033 -9.697 1.00 68.38 106 GLU A C 1
ATOM 793 O O . GLU A 1 106 ? -2.936 12.024 -10.397 1.00 68.38 106 GLU A O 1
ATOM 798 N N . TRP A 1 107 ? -1.637 13.622 -9.509 1.00 64.81 107 TRP A N 1
ATOM 799 C CA . TRP A 1 107 ? -0.400 12.980 -9.935 1.00 64.81 107 TRP A CA 1
ATOM 800 C C . TRP A 1 107 ? -0.269 11.639 -9.204 1.00 64.81 107 TRP A C 1
ATOM 802 O O . TRP A 1 107 ? -0.301 11.627 -7.966 1.00 64.81 107 TRP A O 1
ATOM 812 N N . PRO A 1 108 ? -0.108 10.508 -9.919 1.00 58.34 108 PRO A N 1
ATOM 813 C CA . PRO A 1 108 ? 0.069 9.227 -9.261 1.00 58.34 108 PRO A CA 1
ATOM 814 C C . PRO A 1 108 ? 1.309 9.327 -8.379 1.00 58.34 108 PRO A C 1
ATOM 816 O O . PRO A 1 108 ? 2.386 9.707 -8.847 1.00 58.34 108 PRO A O 1
ATOM 819 N N . ARG A 1 109 ? 1.167 9.004 -7.087 1.00 58.19 109 ARG A N 1
ATOM 820 C CA . ARG A 1 109 ? 2.333 8.956 -6.204 1.00 58.19 109 ARG A CA 1
ATOM 821 C C . ARG A 1 109 ? 3.316 7.959 -6.815 1.00 58.19 109 ARG A C 1
ATOM 823 O O . ARG A 1 109 ? 2.922 6.810 -7.028 1.00 58.19 109 ARG A O 1
ATOM 830 N N . PRO A 1 110 ? 4.563 8.358 -7.107 1.00 53.78 110 PRO A N 1
ATOM 831 C CA . PRO A 1 110 ? 5.529 7.431 -7.660 1.00 53.78 110 PRO A CA 1
ATOM 832 C C . PRO A 1 110 ? 5.674 6.252 -6.694 1.00 53.78 110 PRO A C 1
ATOM 834 O O . PRO A 1 110 ? 6.020 6.421 -5.520 1.00 53.78 110 PRO A O 1
ATOM 837 N N . ASN A 1 111 ? 5.374 5.048 -7.186 1.00 51.72 111 ASN A N 1
ATOM 838 C CA . ASN A 1 111 ? 5.735 3.812 -6.497 1.00 51.72 111 ASN A CA 1
ATOM 839 C C . ASN A 1 111 ? 7.245 3.842 -6.243 1.00 51.72 111 ASN A C 1
ATOM 841 O O . ASN A 1 111 ? 7.960 4.455 -7.037 1.00 51.72 111 ASN A O 1
ATOM 845 N N . LEU A 1 112 ? 7.726 3.232 -5.141 1.00 57.19 112 LEU A N 1
ATOM 846 C CA . LEU A 1 112 ? 9.163 3.216 -4.814 1.00 57.19 112 LEU A CA 1
ATOM 847 C C . LEU A 1 112 ? 9.955 2.999 -6.092 1.00 57.19 112 LEU A C 1
ATOM 849 O O . LEU A 1 112 ? 9.774 1.964 -6.738 1.00 57.19 112 LEU A O 1
ATOM 853 N N . SER A 1 113 ? 10.781 3.985 -6.446 1.00 56.56 113 SER A N 1
ATOM 854 C CA . SER A 1 113 ? 11.626 3.866 -7.614 1.00 56.56 113 SER A CA 1
ATOM 855 C C . SER A 1 113 ? 12.398 2.567 -7.457 1.00 56.56 113 SER A C 1
ATOM 857 O O . SER A 1 113 ? 13.084 2.331 -6.458 1.00 56.56 113 SER A O 1
ATOM 859 N N . THR A 1 114 ? 12.239 1.674 -8.431 1.00 59.53 1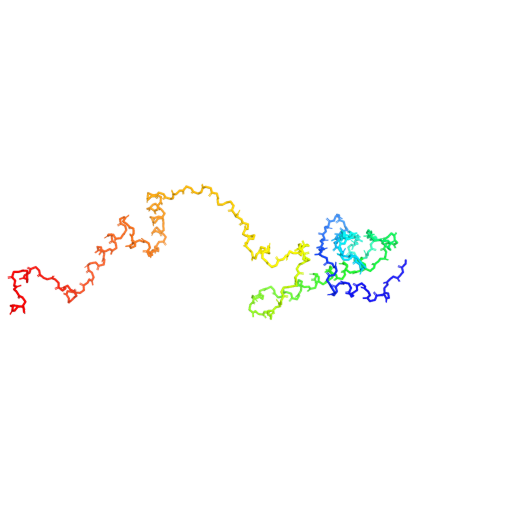14 THR A N 1
ATOM 860 C CA . THR A 1 114 ? 13.241 0.640 -8.650 1.00 59.53 114 THR A CA 1
ATOM 861 C C . THR A 1 114 ? 14.588 1.357 -8.652 1.00 59.53 114 THR A C 1
ATOM 863 O O . THR A 1 114 ? 14.661 2.412 -9.284 1.00 59.53 114 THR A O 1
ATOM 866 N N . PRO A 1 115 ? 15.618 0.881 -7.932 1.00 61.72 115 PRO A N 1
ATOM 867 C CA . PRO A 1 115 ? 16.926 1.518 -7.970 1.00 61.72 115 PRO A CA 1
ATOM 868 C C . PRO A 1 115 ? 17.388 1.564 -9.428 1.00 61.72 115 PRO A C 1
ATOM 870 O O . PRO A 1 115 ? 17.774 0.545 -9.997 1.00 61.72 115 PRO A O 1
ATOM 873 N N . VAL A 1 116 ? 17.251 2.734 -10.054 1.00 66.75 116 VAL A N 1
ATOM 874 C CA . VAL A 1 116 ? 17.695 2.959 -11.424 1.00 66.75 116 VAL A CA 1
ATOM 875 C C . VAL A 1 116 ? 19.191 3.220 -11.316 1.00 66.75 116 VAL A C 1
ATOM 877 O O . VAL A 1 116 ? 19.579 4.140 -10.588 1.00 66.75 116 VAL A O 1
ATOM 880 N N . PRO A 1 117 ? 20.046 2.405 -11.953 1.00 73.62 117 PRO A N 1
ATOM 881 C CA . PRO A 1 117 ? 21.471 2.680 -11.961 1.00 73.62 117 PRO A CA 1
ATOM 882 C C . PRO A 1 117 ? 21.706 4.067 -12.565 1.00 73.62 117 PRO A C 1
ATOM 884 O O . PRO A 1 117 ? 21.092 4.435 -13.565 1.00 73.62 117 PRO A O 1
ATOM 887 N N . ILE A 1 118 ? 22.580 4.850 -11.936 1.00 77.12 118 ILE A N 1
ATOM 888 C CA . ILE A 1 118 ? 22.999 6.143 -12.474 1.00 77.12 118 ILE A CA 1
ATOM 889 C C . ILE A 1 118 ? 23.954 5.836 -13.630 1.00 77.12 118 ILE A C 1
ATOM 891 O O . ILE A 1 118 ? 25.122 5.528 -13.406 1.00 77.12 118 ILE A O 1
ATOM 895 N N . VAL A 1 119 ? 23.426 5.855 -14.851 1.00 85.31 119 VAL A N 1
ATOM 896 C CA . VAL A 1 119 ? 24.175 5.661 -16.100 1.00 85.31 119 VAL A CA 1
ATOM 897 C C . VAL A 1 119 ? 24.296 6.996 -16.842 1.00 85.31 119 VAL A C 1
ATOM 899 O O . VAL A 1 119 ? 23.390 7.831 -16.734 1.00 85.31 119 VAL A O 1
ATOM 902 N N . PRO A 1 120 ? 25.394 7.228 -17.587 1.00 88.81 120 PRO A N 1
ATOM 903 C CA . PRO A 1 120 ? 25.500 8.351 -18.508 1.00 88.81 120 PRO A CA 1
ATOM 904 C C . PRO A 1 120 ? 24.289 8.430 -19.435 1.00 88.81 120 PRO A C 1
ATOM 906 O O . PRO A 1 120 ? 23.716 7.408 -19.799 1.00 88.81 120 PRO A O 1
ATOM 909 N N . ILE A 1 121 ? 23.938 9.646 -19.860 1.00 81.69 121 ILE A N 1
ATOM 910 C CA . ILE A 1 121 ? 22.776 9.895 -20.724 1.00 81.69 121 ILE A CA 1
ATOM 911 C C . ILE A 1 121 ? 22.801 8.952 -21.932 1.00 81.69 121 ILE A C 1
ATOM 913 O O . ILE A 1 121 ? 21.819 8.273 -22.158 1.00 81.69 121 ILE A O 1
ATOM 917 N N . HIS A 1 122 ? 23.929 8.807 -22.634 1.00 86.12 122 HIS A N 1
ATOM 918 C CA . HIS A 1 122 ? 24.034 7.931 -23.810 1.00 86.12 122 HIS A CA 1
ATOM 919 C C . HIS A 1 122 ? 23.759 6.437 -23.550 1.00 86.12 122 HIS A C 1
ATOM 921 O O . HIS A 1 122 ? 23.355 5.739 -24.475 1.00 86.12 122 HIS A O 1
ATOM 927 N N . ASP A 1 123 ? 23.932 5.966 -22.314 1.00 85.50 123 ASP A N 1
ATOM 928 C CA . ASP A 1 123 ? 23.685 4.578 -21.901 1.00 85.50 123 ASP A CA 1
ATOM 929 C C . ASP A 1 123 ? 22.300 4.394 -21.262 1.00 85.50 123 ASP A C 1
ATOM 931 O O . ASP A 1 123 ? 21.917 3.290 -20.857 1.00 85.50 123 ASP A O 1
ATOM 935 N N . MET A 1 124 ? 21.537 5.478 -21.120 1.00 81.81 124 MET A N 1
ATOM 936 C CA . MET A 1 124 ? 20.230 5.445 -20.490 1.00 81.81 124 MET A CA 1
ATOM 937 C C . MET A 1 124 ? 19.218 4.828 -21.452 1.00 81.81 124 MET A C 1
ATOM 939 O O . MET A 1 124 ? 18.967 5.328 -22.540 1.00 81.81 124 MET A O 1
ATOM 943 N N . ASN A 1 125 ? 18.599 3.722 -21.054 1.00 75.94 125 ASN A N 1
ATOM 944 C CA . ASN A 1 125 ? 17.533 3.122 -21.845 1.00 75.94 125 ASN A CA 1
ATOM 945 C C . ASN A 1 125 ? 16.210 3.869 -21.584 1.00 75.94 125 ASN A C 1
ATOM 947 O O . ASN A 1 125 ? 15.580 3.667 -20.546 1.00 75.94 125 ASN A O 1
ATOM 951 N N . TRP A 1 126 ? 15.792 4.734 -22.516 1.00 73.38 126 TRP A N 1
ATOM 952 C CA . TRP A 1 126 ? 14.568 5.550 -22.403 1.00 73.38 126 TRP A CA 1
ATOM 953 C C . TRP A 1 126 ? 13.256 4.817 -22.717 1.00 73.38 126 TRP A C 1
ATOM 955 O O . TRP A 1 126 ? 12.190 5.431 -22.685 1.00 73.38 126 TRP A O 1
ATOM 965 N N . GLY A 1 127 ? 13.293 3.512 -22.979 1.00 63.03 127 GLY A N 1
ATOM 966 C CA . GLY A 1 127 ? 12.092 2.693 -23.125 1.00 63.03 127 GLY A CA 1
ATOM 967 C C . GLY A 1 127 ? 12.237 1.649 -24.228 1.00 63.03 127 GLY A C 1
ATOM 968 O O . GLY A 1 127 ? 12.977 1.821 -25.184 1.00 63.03 127 GLY A O 1
ATOM 969 N N . THR A 1 128 ? 11.537 0.526 -24.169 1.00 48.62 128 THR A N 1
ATOM 970 C CA . THR A 1 128 ? 10.301 0.250 -23.438 1.00 48.62 128 THR A CA 1
ATOM 971 C C . THR A 1 128 ? 10.417 -1.119 -22.776 1.00 48.62 128 THR A C 1
ATOM 973 O O . THR A 1 128 ? 10.678 -2.125 -23.433 1.00 48.62 128 THR A O 1
ATOM 976 N N . SER A 1 129 ? 10.118 -1.218 -21.482 1.00 51.59 129 SER A N 1
ATOM 977 C CA . SER A 1 129 ? 9.550 -2.455 -20.944 1.00 51.59 129 SER A CA 1
ATOM 978 C C . SER A 1 129 ? 8.109 -2.561 -21.443 1.00 51.59 129 SER A C 1
ATOM 980 O O . SER A 1 129 ? 7.157 -2.635 -20.671 1.00 51.59 129 SER A O 1
ATOM 982 N N . SER A 1 130 ? 7.929 -2.602 -22.767 1.00 51.19 130 SER A N 1
ATOM 983 C CA . SER A 1 130 ? 6.847 -3.396 -23.306 1.00 51.19 130 SER A CA 1
ATOM 984 C C . SER A 1 130 ? 7.111 -4.764 -22.711 1.00 51.19 130 SER A C 1
ATOM 986 O O . SER A 1 130 ? 8.071 -5.442 -23.083 1.00 51.19 130 SER A O 1
ATOM 988 N N . VAL A 1 131 ? 6.305 -5.160 -21.727 1.00 53.47 131 VAL A N 1
ATOM 989 C CA . VAL A 1 131 ? 6.036 -6.575 -21.546 1.00 53.47 131 VAL A CA 1
ATOM 990 C C . VAL A 1 131 ? 5.691 -7.013 -22.957 1.00 53.47 131 VAL A C 1
ATOM 992 O O . VAL A 1 131 ? 4.640 -6.638 -23.475 1.00 53.47 131 VAL A O 1
ATOM 995 N N . LYS A 1 132 ? 6.632 -7.674 -23.640 1.00 51.62 132 LYS A N 1
ATOM 996 C CA . LYS A 1 132 ? 6.314 -8.407 -24.848 1.00 51.62 132 LYS A CA 1
ATOM 997 C C . LYS A 1 132 ? 5.354 -9.447 -24.315 1.00 51.62 132 LYS A C 1
ATOM 999 O O . LYS A 1 132 ? 5.782 -10.486 -23.815 1.00 51.62 132 LYS A O 1
ATOM 1004 N N . GLN A 1 133 ? 4.063 -9.108 -24.304 1.00 56.44 133 GLN A N 1
ATOM 1005 C CA . GLN A 1 133 ? 3.005 -10.089 -24.319 1.00 56.44 133 GLN A CA 1
ATOM 1006 C C . GLN A 1 133 ? 3.518 -11.073 -25.355 1.00 56.44 133 GLN A C 1
ATOM 1008 O O . GLN A 1 133 ? 3.829 -10.675 -26.483 1.00 56.44 133 GLN A O 1
ATOM 1013 N N . LYS A 1 134 ? 3.823 -12.300 -24.925 1.00 53.72 134 LYS A N 1
ATOM 1014 C CA . LYS A 1 134 ? 4.104 -13.351 -25.884 1.00 53.72 134 LYS A CA 1
ATOM 1015 C C . LYS A 1 134 ? 2.805 -13.425 -26.654 1.00 53.72 134 LYS A C 1
ATOM 1017 O O . LYS A 1 134 ? 1.855 -14.014 -26.147 1.00 53.72 134 LYS A O 1
ATOM 1022 N N . ASN A 1 135 ? 2.735 -12.733 -27.791 1.00 55.78 135 ASN A N 1
ATOM 1023 C CA . ASN A 1 135 ? 1.673 -12.940 -28.743 1.00 55.78 135 ASN A CA 1
ATOM 1024 C C . ASN A 1 135 ? 1.720 -14.445 -28.928 1.00 55.78 135 ASN A C 1
ATOM 1026 O O . ASN A 1 135 ? 2.750 -14.992 -29.337 1.00 55.78 135 ASN A O 1
ATOM 1030 N N . GLN A 1 136 ? 0.680 -15.125 -28.448 1.00 63.91 136 GLN A N 1
ATOM 1031 C CA . GLN A 1 136 ? 0.523 -16.534 -28.738 1.00 63.91 136 GLN A CA 1
ATOM 1032 C C . GLN A 1 136 ? 0.686 -16.648 -30.258 1.00 63.91 136 GLN A C 1
ATOM 1034 O O . GLN A 1 136 ? 0.363 -15.693 -30.970 1.00 63.91 136 GLN A O 1
ATOM 1039 N N . ASN A 1 137 ? 1.273 -17.737 -30.754 1.00 69.12 137 ASN A N 1
ATOM 1040 C CA . ASN A 1 137 ? 1.312 -17.979 -32.195 1.00 69.12 137 ASN A CA 1
ATOM 1041 C C . ASN A 1 137 ? -0.142 -18.134 -32.656 1.00 69.12 137 ASN A C 1
ATOM 1043 O O . ASN A 1 137 ? -0.670 -19.240 -32.694 1.00 69.12 137 ASN A O 1
ATOM 1047 N N . ILE A 1 138 ? -0.810 -17.007 -32.893 1.00 69.00 138 ILE A N 1
ATOM 1048 C CA . ILE A 1 138 ? -2.140 -16.939 -33.456 1.00 69.00 138 ILE A CA 1
ATOM 1049 C C . ILE A 1 138 ? -1.901 -17.308 -34.917 1.00 69.00 138 ILE A C 1
ATOM 1051 O O . ILE A 1 138 ? -1.149 -16.595 -35.593 1.00 69.00 138 ILE A O 1
ATOM 1055 N N . PRO A 1 139 ? -2.423 -18.451 -35.386 1.00 78.25 139 PRO A N 1
ATOM 1056 C CA . PRO A 1 139 ? -2.300 -18.805 -36.788 1.00 78.25 139 PRO A CA 1
ATOM 1057 C C . PRO A 1 139 ? -2.889 -17.673 -37.632 1.00 78.25 139 PRO A C 1
ATOM 1059 O O . PRO A 1 139 ? -3.848 -17.015 -37.225 1.00 78.25 139 PRO A O 1
ATOM 1062 N N . ALA A 1 140 ? -2.279 -17.412 -38.787 1.00 78.75 140 ALA A N 1
ATOM 1063 C CA . ALA A 1 140 ? -2.816 -16.430 -39.715 1.00 78.75 140 ALA A CA 1
ATOM 1064 C C . ALA A 1 140 ? -4.245 -16.844 -40.089 1.00 78.75 140 ALA A C 1
ATOM 1066 O O . ALA A 1 140 ? -4.466 -17.989 -40.482 1.00 78.75 140 ALA A O 1
ATOM 1067 N N . VAL A 1 141 ? -5.195 -15.923 -39.919 1.00 80.44 141 VAL A N 1
ATOM 1068 C CA . VAL A 1 141 ? -6.606 -16.179 -40.221 1.00 80.44 141 VAL A CA 1
ATOM 1069 C C . VAL A 1 141 ? -6.729 -16.514 -41.701 1.00 80.44 141 VAL A C 1
ATOM 1071 O O . VAL A 1 141 ? -6.212 -15.785 -42.550 1.00 80.44 141 VAL A O 1
ATOM 1074 N N . THR A 1 142 ? -7.392 -17.624 -42.001 1.00 85.19 142 THR A N 1
ATOM 1075 C CA . THR A 1 142 ? -7.632 -18.053 -43.382 1.00 85.19 142 THR A CA 1
ATOM 1076 C C . THR A 1 142 ? -8.872 -17.363 -43.955 1.00 85.19 142 THR A C 1
ATOM 1078 O O . THR A 1 142 ? -9.817 -17.051 -43.229 1.00 85.19 142 THR A O 1
ATOM 1081 N N . ASP A 1 143 ? -8.911 -17.152 -45.273 1.00 81.25 143 ASP A N 1
ATOM 1082 C CA . ASP A 1 143 ? -10.034 -16.461 -45.931 1.00 81.25 143 ASP A CA 1
ATOM 1083 C C . ASP A 1 143 ? -11.385 -17.160 -45.681 1.00 81.25 143 ASP A C 1
ATOM 1085 O O . ASP A 1 143 ? -12.419 -16.507 -45.549 1.00 81.25 143 ASP A O 1
ATOM 1089 N N . ALA A 1 144 ? -11.381 -18.489 -45.533 1.00 83.00 144 ALA A N 1
ATOM 1090 C CA . ALA A 1 144 ? -12.575 -19.269 -45.207 1.00 83.00 144 ALA A CA 1
ATOM 1091 C C . ALA A 1 144 ? -13.101 -18.992 -43.785 1.00 83.00 144 ALA A C 1
ATOM 1093 O O . ALA A 1 144 ? -14.311 -18.899 -43.578 1.00 83.00 144 ALA A O 1
ATOM 1094 N N . GLU A 1 145 ? -12.209 -18.823 -42.805 1.00 84.25 145 GLU A N 1
ATOM 1095 C CA . GLU A 1 145 ? -12.585 -18.477 -41.428 1.00 84.25 145 GLU A CA 1
ATOM 1096 C C . GLU A 1 145 ? -13.158 -17.059 -41.341 1.00 84.25 145 GLU A C 1
ATOM 1098 O O . GLU A 1 145 ? -14.124 -16.832 -40.608 1.00 84.25 145 GLU A O 1
ATOM 1103 N N . LEU A 1 146 ? -12.625 -16.120 -42.134 1.00 82.62 146 LEU A N 1
ATOM 1104 C CA . LEU A 1 146 ? -13.193 -14.774 -42.254 1.00 82.62 146 LEU A CA 1
ATOM 1105 C C . LEU A 1 146 ? -14.620 -14.816 -42.806 1.00 82.62 146 LEU A C 1
ATOM 1107 O O . LEU A 1 146 ? -15.505 -14.166 -42.253 1.00 82.62 146 LEU A O 1
ATOM 1111 N N . VAL A 1 147 ? -14.868 -15.599 -43.860 1.00 83.56 147 VAL A N 1
ATOM 1112 C CA . VAL A 1 147 ? -16.208 -15.732 -44.455 1.00 83.56 147 VAL A CA 1
ATOM 1113 C C . VAL A 1 147 ? -17.211 -16.322 -43.457 1.00 83.56 147 VAL A C 1
ATOM 1115 O O . VAL A 1 147 ? -18.321 -15.798 -43.351 1.00 83.56 147 VAL A O 1
ATOM 1118 N N . ASN A 1 148 ? -16.819 -17.336 -42.678 1.00 86.69 148 ASN A N 1
ATOM 1119 C CA . ASN A 1 148 ? -17.677 -17.927 -41.643 1.00 86.69 148 ASN A CA 1
ATOM 1120 C C . ASN A 1 148 ? -18.032 -16.912 -40.546 1.00 86.69 148 ASN A C 1
ATOM 1122 O O . ASN A 1 148 ? -19.201 -16.751 -40.207 1.00 86.69 148 ASN A O 1
ATOM 1126 N N . MET A 1 149 ? -17.043 -16.157 -40.059 1.00 84.44 149 MET A N 1
ATOM 1127 C CA . MET A 1 149 ? -17.269 -15.097 -39.073 1.00 84.44 149 MET A CA 1
ATOM 1128 C C . MET A 1 149 ? -18.229 -14.018 -39.600 1.00 84.44 149 MET A C 1
ATOM 1130 O O . MET A 1 149 ? -19.121 -13.564 -38.881 1.00 84.44 149 MET A O 1
ATOM 1134 N N . LEU A 1 150 ? -18.055 -13.586 -40.854 1.00 85.31 150 LEU A N 1
ATOM 1135 C CA . LEU A 1 150 ? -18.940 -12.601 -41.483 1.00 85.31 150 LEU A CA 1
ATOM 1136 C C . LEU A 1 150 ? -20.372 -13.142 -41.608 1.00 85.31 150 LEU A C 1
ATOM 1138 O O . LEU A 1 150 ? -21.325 -12.421 -41.313 1.00 85.31 150 LEU A O 1
ATOM 1142 N N . GLN A 1 151 ? -20.529 -14.417 -41.969 1.00 84.62 151 GLN A N 1
ATOM 1143 C CA . GLN A 1 151 ? -21.837 -15.061 -42.054 1.00 84.62 151 GLN A CA 1
ATOM 1144 C C . GLN A 1 151 ? -22.541 -15.114 -40.693 1.00 84.62 151 GLN A C 1
ATOM 1146 O O . GLN A 1 151 ? -23.719 -14.753 -40.614 1.00 84.62 151 GLN A O 1
ATOM 1151 N N . ASP A 1 152 ? -21.820 -15.455 -39.624 1.00 86.19 152 ASP A N 1
ATOM 1152 C CA . ASP A 1 152 ? -22.352 -15.425 -38.258 1.00 86.19 152 ASP A CA 1
ATOM 1153 C C . ASP A 1 152 ? -22.813 -14.012 -37.877 1.00 86.19 152 ASP A C 1
ATOM 1155 O O . ASP A 1 152 ? -23.932 -13.830 -37.397 1.00 86.19 152 ASP A O 1
ATOM 1159 N N . MET A 1 153 ? -22.004 -12.987 -38.175 1.00 81.62 153 MET A N 1
ATOM 1160 C CA . MET A 1 153 ? -22.361 -11.584 -37.927 1.00 81.62 153 MET A CA 1
ATOM 1161 C C . MET A 1 153 ? -23.620 -11.143 -38.682 1.00 81.62 153 MET A C 1
ATOM 1163 O O . MET A 1 153 ? -24.455 -10.435 -38.114 1.00 81.62 153 MET A O 1
ATOM 1167 N N . SER A 1 154 ? -23.786 -11.586 -39.931 1.00 78.19 154 SER A N 1
ATOM 1168 C CA . SER A 1 154 ? -24.989 -11.298 -40.719 1.00 78.19 154 SER A CA 1
ATOM 1169 C C . SER A 1 154 ? -26.257 -11.901 -40.098 1.00 78.19 154 SER A C 1
ATOM 1171 O O . SER A 1 154 ? -27.319 -11.279 -40.145 1.00 78.19 154 SER A O 1
ATOM 1173 N N . GLY A 1 155 ? -26.140 -13.059 -39.432 1.00 79.50 155 GLY A N 1
ATOM 1174 C CA . GLY A 1 155 ? -27.242 -13.724 -38.731 1.00 79.50 155 GLY A CA 1
ATOM 1175 C C . GLY A 1 155 ? -27.805 -12.923 -37.552 1.00 79.50 155 GLY A C 1
ATOM 1176 O O . GLY A 1 155 ? -28.976 -13.076 -37.212 1.00 79.50 155 GLY A O 1
ATOM 1177 N N . PHE A 1 156 ? -27.015 -12.012 -36.973 1.00 78.94 156 PHE A N 1
ATOM 1178 C CA . PHE A 1 156 ? -27.459 -11.110 -35.903 1.00 78.94 156 PHE A CA 1
ATOM 1179 C C . PHE A 1 156 ? -28.159 -9.839 -36.418 1.00 78.94 156 PHE A C 1
ATOM 1181 O O . PHE A 1 156 ? -28.543 -8.990 -35.615 1.00 78.94 156 PHE A O 1
ATOM 1188 N N . GLY A 1 157 ? -28.339 -9.693 -37.738 1.00 69.38 157 GLY A N 1
ATOM 1189 C CA . GLY A 1 157 ? -29.068 -8.574 -38.344 1.00 69.38 157 GLY A CA 1
ATOM 1190 C C . GLY A 1 157 ? -28.255 -7.285 -38.506 1.00 69.38 157 GLY A C 1
ATOM 1191 O O . GLY A 1 157 ? -28.829 -6.235 -38.789 1.00 69.38 157 GLY A O 1
ATOM 1192 N N . TYR A 1 158 ? -26.927 -7.343 -38.359 1.00 70.88 158 TYR A N 1
ATOM 1193 C CA . TYR A 1 158 ? -26.041 -6.193 -38.546 1.00 70.88 158 TYR A CA 1
ATOM 1194 C C . TYR A 1 158 ? -25.238 -6.321 -39.847 1.00 70.88 158 TYR A C 1
ATOM 1196 O O . TYR A 1 158 ? -24.414 -7.221 -40.002 1.00 70.88 158 TYR A O 1
ATOM 1204 N N . SER A 1 159 ? -25.410 -5.374 -40.774 1.00 66.06 159 SER A N 1
ATOM 1205 C CA . SER A 1 159 ? -24.546 -5.259 -41.957 1.00 66.06 159 SER A CA 1
ATOM 1206 C C . SER A 1 159 ? -23.260 -4.514 -41.588 1.00 66.06 159 SER A C 1
ATOM 1208 O O . SER A 1 159 ? -23.225 -3.282 -41.595 1.00 66.06 159 SER A O 1
ATOM 1210 N N . SER A 1 160 ? -22.184 -5.238 -41.271 1.00 72.69 160 SER A N 1
ATOM 1211 C CA . SER A 1 160 ? -20.882 -4.610 -40.999 1.00 72.69 160 SER A CA 1
ATOM 1212 C C . SER A 1 160 ? -20.243 -4.046 -42.278 1.00 72.69 160 SER A C 1
ATOM 1214 O O . SER A 1 160 ? -20.483 -4.541 -43.378 1.00 72.69 160 SER A O 1
ATOM 1216 N N . VAL A 1 161 ? -19.382 -3.030 -42.145 1.00 76.75 161 VAL A N 1
ATOM 1217 C CA . VAL A 1 161 ? -18.639 -2.428 -43.275 1.00 76.75 161 VAL A CA 1
ATOM 1218 C C . VAL A 1 161 ? -17.845 -3.481 -44.057 1.00 76.75 161 VAL A C 1
ATOM 1220 O O . VAL A 1 161 ? -17.749 -3.402 -45.279 1.00 76.75 161 VAL A O 1
ATOM 1223 N N . LEU A 1 162 ? -17.347 -4.508 -43.363 1.00 77.06 162 LEU A N 1
ATOM 1224 C CA . LEU A 1 162 ? -16.572 -5.599 -43.953 1.00 77.06 162 LEU A CA 1
ATOM 1225 C C . LEU A 1 162 ? -17.370 -6.415 -44.979 1.00 77.06 162 LEU A C 1
ATOM 1227 O O . LEU A 1 162 ? -16.793 -6.914 -45.943 1.00 77.06 162 LEU A O 1
ATOM 1231 N N . HIS A 1 163 ? -18.699 -6.488 -44.844 1.00 82.88 163 HIS A N 1
ATOM 1232 C CA . HIS A 1 163 ? -19.542 -7.156 -45.837 1.00 82.88 163 HIS A CA 1
ATOM 1233 C C . HIS A 1 163 ? -19.472 -6.479 -47.210 1.00 82.88 163 HIS A C 1
ATOM 1235 O O . HIS A 1 163 ? -19.740 -7.129 -48.209 1.00 82.88 163 HIS A O 1
ATOM 1241 N N . ARG A 1 164 ? -19.096 -5.194 -47.294 1.00 76.50 164 ARG A N 1
ATOM 1242 C CA . ARG A 1 164 ? -18.944 -4.484 -48.575 1.00 76.50 164 ARG A CA 1
ATOM 1243 C C . ARG A 1 164 ? -17.597 -4.717 -49.249 1.00 76.50 164 ARG A C 1
ATOM 1245 O O . ARG A 1 164 ? -17.476 -4.439 -50.436 1.00 76.50 164 ARG A O 1
ATOM 1252 N N . THR A 1 165 ? -16.594 -5.180 -48.509 1.00 80.81 165 THR A N 1
ATOM 1253 C CA . THR A 1 165 ? -15.228 -5.359 -49.021 1.00 80.81 165 THR A CA 1
ATOM 1254 C C . THR A 1 165 ? -14.889 -6.816 -49.306 1.00 80.81 165 THR A C 1
ATOM 1256 O O . THR A 1 165 ? -14.011 -7.073 -50.120 1.00 80.81 165 THR A O 1
ATOM 1259 N N . VAL A 1 166 ? -15.568 -7.764 -48.652 1.00 82.75 166 VAL A N 1
ATOM 1260 C CA . VAL A 1 166 ? -15.268 -9.198 -48.761 1.00 82.75 166 VAL A CA 1
ATOM 1261 C C . VAL A 1 166 ? -16.292 -9.906 -49.653 1.00 82.75 166 VAL A C 1
ATOM 1263 O O . VAL A 1 166 ? -17.504 -9.817 -49.439 1.00 82.75 166 VAL A O 1
ATOM 1266 N N . GLU A 1 167 ? -15.815 -10.629 -50.666 1.00 78.06 167 GLU A N 1
ATOM 1267 C CA . GLU A 1 167 ? -16.650 -11.511 -51.491 1.00 78.06 167 GLU A CA 1
ATOM 1268 C C . GLU A 1 167 ? -17.041 -12.773 -50.697 1.00 78.06 167 GLU A C 1
ATOM 1270 O O . GLU A 1 167 ? -16.214 -13.284 -49.945 1.00 78.06 167 GLU A O 1
ATOM 1275 N N . PRO A 1 168 ? -18.278 -13.305 -50.809 1.00 80.00 168 PRO A N 1
ATOM 1276 C CA . PRO A 1 168 ? -19.359 -12.970 -51.747 1.00 80.00 168 PRO A CA 1
ATOM 1277 C C . PRO A 1 168 ? -20.373 -11.935 -51.218 1.00 80.00 168 PRO A C 1
ATOM 1279 O O . PRO A 1 168 ? -21.372 -11.652 -51.877 1.00 80.00 168 PRO A O 1
ATOM 1282 N N . PHE A 1 169 ? -20.171 -11.383 -50.022 1.00 83.50 169 PHE A N 1
ATOM 1283 C CA . PHE A 1 169 ? -21.119 -10.435 -49.423 1.00 83.50 169 PHE A CA 1
ATOM 1284 C C . PHE A 1 169 ? -21.123 -9.093 -50.158 1.00 83.50 169 PHE A C 1
ATOM 1286 O O . PHE A 1 169 ? -22.189 -8.526 -50.405 1.00 83.50 169 PHE A O 1
ATOM 1293 N N . ALA A 1 170 ? -19.951 -8.649 -50.612 1.00 80.88 170 ALA A N 1
ATOM 1294 C CA . ALA A 1 170 ? -19.795 -7.402 -51.350 1.00 80.88 170 ALA A CA 1
ATOM 1295 C C . ALA A 1 170 ? -20.615 -7.401 -52.647 1.00 80.88 170 ALA A C 1
ATOM 1297 O O . ALA A 1 170 ? -21.285 -6.421 -52.975 1.00 80.88 170 ALA A O 1
ATOM 1298 N N . THR A 1 171 ? -20.610 -8.526 -53.366 1.00 82.38 171 THR A N 1
ATOM 1299 C CA . THR A 1 171 ? -21.355 -8.678 -54.620 1.00 82.38 171 THR A CA 1
ATOM 1300 C C . THR A 1 171 ? -22.859 -8.784 -54.386 1.00 82.38 171 THR A C 1
ATOM 1302 O O . THR A 1 171 ? -23.618 -8.253 -55.195 1.00 82.38 171 THR A O 1
ATOM 1305 N N . LYS A 1 172 ? -23.308 -9.390 -53.278 1.00 81.44 172 LYS A N 1
ATOM 1306 C CA . LYS A 1 172 ? -24.728 -9.394 -52.879 1.00 81.44 172 LYS A CA 1
ATOM 1307 C C . LYS A 1 172 ? -25.236 -7.983 -52.583 1.00 81.44 172 LYS A C 1
ATOM 1309 O O . LYS A 1 172 ? -26.193 -7.550 -53.216 1.00 81.44 172 LYS A O 1
ATOM 1314 N N . ILE A 1 173 ? -24.529 -7.236 -51.732 1.00 77.69 173 ILE A N 1
ATOM 1315 C CA . ILE A 1 173 ? -24.896 -5.853 -51.384 1.00 77.69 173 ILE A CA 1
ATOM 1316 C C . ILE A 1 173 ? -24.888 -4.954 -52.628 1.00 77.69 173 ILE A C 1
ATOM 1318 O O . ILE A 1 173 ? -25.761 -4.105 -52.791 1.00 77.69 173 ILE A O 1
ATOM 1322 N N . ARG A 1 174 ? -23.921 -5.137 -53.539 1.00 72.81 174 ARG A N 1
ATOM 1323 C CA . ARG A 1 174 ? -23.867 -4.370 -54.792 1.00 72.81 174 ARG A CA 1
ATOM 1324 C C . ARG A 1 174 ? -25.064 -4.651 -55.701 1.00 72.81 174 ARG A C 1
ATOM 1326 O O . ARG A 1 174 ? -25.579 -3.708 -56.291 1.00 72.81 174 ARG A O 1
ATOM 1333 N N . LYS A 1 175 ? -25.503 -5.910 -55.806 1.00 72.50 175 LYS A N 1
ATOM 1334 C CA . LYS A 1 175 ? -26.689 -6.284 -56.593 1.00 72.50 175 LYS A CA 1
ATOM 1335 C C . LYS A 1 175 ? -27.966 -5.690 -56.003 1.00 72.50 175 LYS A C 1
A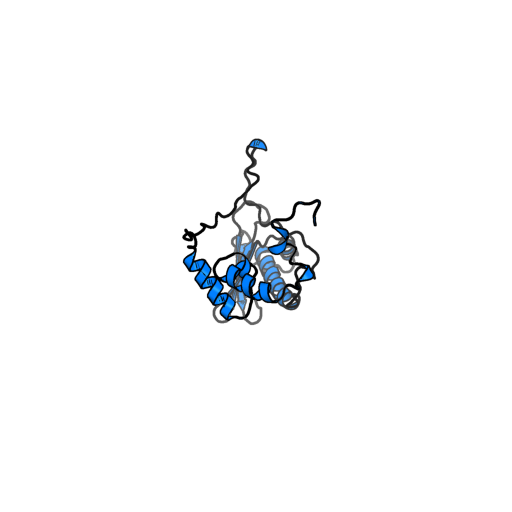TOM 1337 O O . LYS A 1 175 ? -28.730 -5.088 -56.743 1.00 72.50 175 LYS A O 1
ATOM 1342 N N . GLU A 1 176 ? -28.142 -5.772 -54.684 1.00 69.12 176 GLU A N 1
ATOM 1343 C CA . GLU A 1 176 ? -29.270 -5.139 -53.979 1.00 69.12 176 GLU A CA 1
ATOM 1344 C C . GLU A 1 176 ? -29.288 -3.613 -54.176 1.00 69.12 176 GLU A C 1
ATOM 1346 O O . GLU A 1 176 ? -30.340 -3.016 -54.380 1.00 69.12 176 GLU A O 1
ATOM 1351 N N . ALA A 1 177 ? -28.118 -2.968 -54.165 1.00 64.88 177 ALA A N 1
ATOM 1352 C CA . ALA A 1 177 ? -28.009 -1.525 -54.365 1.00 64.88 177 ALA A CA 1
ATOM 1353 C C . ALA A 1 177 ? -28.210 -1.084 -55.828 1.00 64.88 177 ALA A C 1
ATOM 1355 O O . ALA A 1 177 ? -28.696 0.022 -56.061 1.00 64.88 177 ALA A O 1
ATOM 1356 N N . GLN A 1 178 ? -27.844 -1.913 -56.813 1.00 59.31 178 GLN A N 1
ATOM 1357 C CA . GLN A 1 178 ? -28.016 -1.602 -58.238 1.00 59.31 178 GLN A CA 1
ATOM 1358 C C . GLN A 1 178 ? -29.488 -1.488 -58.653 1.00 59.31 178 GLN A C 1
ATOM 1360 O O . GLN A 1 178 ? -29.783 -0.719 -59.562 1.00 59.31 178 GLN A O 1
ATOM 1365 N N . GLU A 1 179 ? -30.412 -2.158 -57.961 1.00 58.59 179 GLU A N 1
ATOM 1366 C CA . GLU A 1 179 ? -31.853 -2.013 -58.223 1.00 58.59 179 GLU A CA 1
ATOM 1367 C C . GLU A 1 179 ? -32.415 -0.633 -57.812 1.00 58.59 179 GLU A C 1
ATOM 1369 O O . GLU A 1 179 ? -33.516 -0.274 -58.221 1.00 58.59 179 GLU A O 1
ATOM 1374 N N . ILE A 1 180 ? -31.670 0.167 -57.033 1.00 58.97 180 ILE A N 1
ATOM 1375 C CA . ILE A 1 180 ? -32.156 1.411 -56.398 1.00 58.97 180 ILE A CA 1
ATOM 1376 C C . ILE A 1 180 ? -31.534 2.675 -57.029 1.00 58.97 180 ILE A C 1
ATOM 1378 O O . ILE A 1 180 ? -31.877 3.798 -56.655 1.00 58.97 180 ILE A O 1
ATOM 1382 N N . ILE A 1 181 ? -30.630 2.548 -58.005 1.00 55.88 181 ILE A N 1
ATOM 1383 C CA . ILE A 1 181 ? -29.991 3.724 -58.613 1.00 55.88 181 ILE A CA 1
ATOM 1384 C C . ILE A 1 181 ? -30.991 4.391 -59.575 1.00 55.88 181 ILE A C 1
ATOM 1386 O O . ILE A 1 181 ? -31.415 3.756 -60.541 1.00 55.88 181 ILE A O 1
ATOM 1390 N N . PRO A 1 182 ? -31.388 5.662 -59.362 1.00 58.56 182 PRO A N 1
ATOM 1391 C CA . PRO A 1 182 ? -32.228 6.364 -60.323 1.00 58.56 182 PRO A CA 1
ATOM 1392 C C . PRO A 1 182 ? -31.471 6.499 -61.647 1.00 58.56 182 PRO A C 1
ATOM 1394 O O . PRO A 1 182 ? -30.301 6.886 -61.657 1.00 58.56 182 PRO A O 1
ATOM 1397 N N . SER A 1 183 ? -32.155 6.233 -62.763 1.00 60.25 183 SER A N 1
ATOM 1398 C CA . SER A 1 183 ? -31.596 6.199 -64.129 1.00 60.25 183 SER A CA 1
ATOM 1399 C C . SER A 1 183 ? -30.805 7.446 -64.546 1.00 60.25 183 SER A C 1
ATOM 1401 O O . SER A 1 183 ? -30.062 7.411 -65.518 1.00 60.25 183 SER A O 1
ATOM 1403 N N . ILE A 1 184 ? -30.931 8.551 -63.808 1.00 57.94 184 ILE A N 1
ATOM 1404 C CA . ILE A 1 184 ? -30.213 9.806 -64.038 1.00 57.94 184 ILE A CA 1
ATOM 1405 C C . ILE A 1 184 ? -28.711 9.739 -63.704 1.00 57.94 184 ILE A C 1
ATOM 1407 O O . ILE A 1 184 ? -27.941 10.544 -64.219 1.00 57.94 184 ILE A O 1
ATOM 1411 N N . LEU A 1 185 ? -28.288 8.814 -62.835 1.00 57.44 185 LEU A N 1
ATOM 1412 C CA . LEU A 1 185 ? -26.877 8.615 -62.462 1.00 57.44 185 LEU A CA 1
ATOM 1413 C C . LEU A 1 185 ? -26.189 7.533 -63.306 1.00 57.44 185 LEU A C 1
ATOM 1415 O O . LEU A 1 185 ? -24.990 7.302 -63.139 1.00 57.44 185 LEU A O 1
ATOM 1419 N N . ASP A 1 186 ? -26.922 6.907 -64.229 1.00 61.41 186 ASP A N 1
ATOM 1420 C CA . ASP A 1 186 ? -26.383 5.941 -65.180 1.00 61.41 186 ASP A CA 1
ATOM 1421 C C . ASP A 1 186 ? -25.775 6.697 -66.374 1.00 61.41 186 ASP A C 1
ATOM 1423 O O . ASP A 1 186 ? -26.367 6.874 -67.436 1.00 61.41 186 ASP A O 1
ATOM 1427 N N . LEU A 1 187 ? -24.581 7.255 -66.147 1.00 60.06 187 LEU A N 1
ATOM 1428 C CA . LEU A 1 187 ? -23.846 8.089 -67.110 1.00 60.06 187 LEU A CA 1
ATOM 1429 C C . LEU A 1 187 ? -23.404 7.329 -68.370 1.00 60.06 187 LEU A C 1
ATOM 1431 O O . LEU A 1 187 ? -22.960 7.947 -69.339 1.00 60.06 187 LEU A O 1
ATOM 1435 N N . PHE A 1 188 ? -23.496 6.001 -68.362 1.00 63.81 188 PHE A N 1
ATOM 1436 C CA . PHE A 1 188 ? -23.098 5.157 -69.473 1.00 63.81 188 PHE A CA 1
ATOM 1437 C C . PHE A 1 188 ? -24.331 4.540 -70.138 1.00 63.81 188 PHE A C 1
ATOM 1439 O O . PHE A 1 188 ? -25.024 3.722 -69.547 1.00 63.81 188 PHE A O 1
ATOM 1446 N N . SER A 1 189 ? -24.578 4.910 -71.395 1.00 64.75 189 SER A N 1
ATOM 1447 C CA . SER A 1 189 ? -25.616 4.305 -72.232 1.00 64.75 189 SER A CA 1
ATOM 1448 C C . SER A 1 189 ? -24.969 3.627 -73.432 1.00 64.75 189 SER A C 1
ATOM 1450 O O . SER A 1 189 ? -24.241 4.269 -74.195 1.00 64.75 189 SER A O 1
ATOM 1452 N N . GLU A 1 190 ? -25.260 2.340 -73.636 1.00 71.75 190 GLU A N 1
ATOM 1453 C CA . GLU A 1 190 ? -24.716 1.550 -74.751 1.00 71.75 190 GLU A CA 1
ATOM 1454 C C . GLU A 1 190 ? -25.048 2.155 -76.127 1.00 71.75 190 GLU A C 1
ATOM 1456 O O . GLU A 1 190 ? -24.303 1.965 -77.085 1.00 71.75 190 GLU A O 1
ATOM 1461 N N . GLN A 1 191 ? -26.110 2.962 -76.228 1.00 66.88 191 GLN A N 1
ATOM 1462 C CA . GLN A 1 191 ? -26.519 3.644 -77.464 1.00 66.88 191 GLN A CA 1
ATOM 1463 C C . GLN A 1 191 ? -25.540 4.740 -77.919 1.00 66.88 191 GLN A C 1
ATOM 1465 O O . GLN A 1 191 ? -25.539 5.131 -79.088 1.00 66.88 191 GLN A O 1
ATOM 1470 N N . ASN A 1 192 ? -24.704 5.235 -77.006 1.00 67.94 192 ASN A N 1
ATOM 1471 C CA . ASN A 1 192 ? -23.744 6.310 -77.249 1.00 67.94 192 ASN A CA 1
ATOM 1472 C C . ASN A 1 192 ? -22.326 5.794 -77.536 1.00 67.94 192 ASN A C 1
ATOM 1474 O O . ASN A 1 192 ? -21.422 6.587 -77.767 1.00 67.94 192 ASN A O 1
ATOM 1478 N N . THR A 1 193 ? -22.132 4.475 -77.566 1.00 69.81 193 THR A N 1
ATOM 1479 C CA . THR A 1 193 ? -20.818 3.842 -77.774 1.00 69.81 193 THR A CA 1
ATOM 1480 C C . THR A 1 193 ? -20.243 4.063 -79.173 1.00 69.81 193 THR A C 1
ATOM 1482 O O . THR A 1 193 ? -19.028 4.124 -79.326 1.00 69.81 193 THR A O 1
ATOM 1485 N N . ASN A 1 194 ? -21.102 4.233 -80.183 1.00 72.94 194 ASN A N 1
ATOM 1486 C CA . ASN A 1 194 ? -20.691 4.467 -81.572 1.00 72.94 194 ASN A CA 1
ATOM 1487 C C . ASN A 1 194 ? -20.679 5.952 -81.966 1.00 72.94 194 ASN A C 1
ATOM 1489 O O . ASN A 1 194 ? -20.397 6.262 -83.121 1.00 72.94 194 ASN A O 1
ATOM 1493 N N . LYS A 1 195 ? -21.016 6.860 -81.041 1.00 72.38 195 LYS A N 1
ATOM 1494 C CA . LYS A 1 195 ? -21.021 8.306 -81.287 1.00 72.38 195 LYS A CA 1
ATOM 1495 C C . LYS A 1 195 ? -19.715 8.913 -80.802 1.00 72.38 195 LYS A C 1
ATOM 1497 O O . LYS A 1 195 ? -19.219 8.578 -79.726 1.00 72.38 195 LYS A O 1
ATOM 1502 N N . THR A 1 196 ? -19.157 9.819 -81.587 1.00 72.69 196 THR A N 1
ATOM 1503 C CA . THR A 1 196 ? -17.993 10.604 -81.161 1.00 72.69 196 THR A CA 1
ATOM 1504 C C . THR A 1 196 ? -18.423 11.758 -80.246 1.00 72.69 196 THR A C 1
ATOM 1506 O O . THR A 1 196 ? -19.592 12.124 -80.212 1.00 72.69 196 THR A O 1
ATOM 1509 N N . TYR A 1 197 ? -17.490 12.364 -79.497 1.00 67.69 197 TYR A N 1
ATOM 1510 C CA . TYR A 1 197 ? -17.795 13.472 -78.565 1.00 67.69 197 TYR A CA 1
ATOM 1511 C C . TYR A 1 197 ? -18.503 14.668 -79.234 1.00 67.69 197 TYR A C 1
ATOM 1513 O O . TYR A 1 197 ? -19.217 15.407 -78.569 1.00 67.69 197 TYR A O 1
ATOM 1521 N N . LEU A 1 198 ? -18.326 14.843 -80.545 1.00 70.88 198 LEU A N 1
ATOM 1522 C CA . LEU A 1 198 ? -18.974 15.902 -81.321 1.00 70.88 198 LEU A CA 1
ATOM 1523 C C . LEU A 1 198 ? -20.439 15.586 -81.681 1.00 70.88 198 LEU A C 1
ATOM 1525 O O . LEU A 1 198 ? -21.147 16.471 -82.151 1.00 70.88 198 LEU A O 1
ATOM 1529 N N . GLU A 1 199 ? -20.878 14.339 -81.491 1.00 68.06 199 GLU A N 1
ATOM 1530 C CA . GLU A 1 199 ? -22.201 13.813 -81.864 1.00 68.06 199 GLU A CA 1
ATOM 1531 C C . GLU A 1 199 ? -23.079 13.463 -80.644 1.00 68.06 199 GLU A C 1
ATOM 1533 O O . GLU A 1 199 ? -24.184 12.935 -80.811 1.00 68.06 199 GLU A O 1
ATOM 1538 N N . LEU A 1 200 ? -22.578 13.724 -79.431 1.00 61.53 200 LEU A N 1
ATOM 1539 C CA . LEU A 1 200 ? -23.309 13.629 -78.162 1.00 61.53 200 LEU A CA 1
ATOM 1540 C C . LEU A 1 200 ? -23.960 14.968 -77.814 1.00 61.53 200 LEU A C 1
ATOM 1542 O O . LEU A 1 200 ? -25.135 14.925 -77.385 1.00 61.53 200 LEU A O 1
#

Sequence (200 aa):
MKAHKSLQAYKYYESGFVMAAGTIVINDFYVVVGKVKHSFRGNLKPLHVWCLIAKDGSVSTAHCTCMAGNSEVCSHIGAVLFAAEKANGKKEDQQEGASCTDVLAEWPRPNLSTPVPIVPIHDMNWGTSSVKQKNQNIPAVTDAELVNMLQDMSGFGYSSVLHRTVEPFATKIRKEAQEIIPSILDLFSEQNTNKTYLEL

Radius of gyration: 34.41 Å; chains: 1; bounding box: 58×35×109 Å